Protein AF-A0A3L0VXU7-F1 (afdb_monomer_lite)

Radius of gyration: 16.84 Å; chains: 1; bounding box: 43×44×40 Å

Secondary structure (DSSP, 8-state):
-------SGGGT-----------PPPP-HHHHHHHHHHTS--SS-HHHHHHHHHHHHHHHS-PPPGGG-S-HHHHHHHHHHHHHHHTT-HHHHHHHHHHHHTSGGGGG-TTHHHHHHHHHHHTS-SSTT-HHHHHHHHHHHHHHHHHTT---HHHHHHHHHHHHHHHTT-HHHHHHHHHHHHHTT--HHHHHHHHHHHHHH--

Organism: Escherichia coli (NCBI:txid562)

Foldseek 3Di:
DDDDDDDDCVLVDDDDDDDDDPPFDDDDLLVLLVVLVVVDDFDDDLVRLQVVLQCCLCPVPNFHGLVPWPDPLLSVLQSVLSRCVVRQQLLSSVVSLVVLVPDPCLVVTRCSVSSNVVSSVVLDDPDPPPVLSVLLSQLLSQLSVLLVPDPPSQLSSLLSQQLSCVLSVNVSSNRSSVVSCVSSVPDPVSVVSSVVSNVSSDD

pLDDT: mean 84.11, std 19.02, range [25.84, 98.44]

Sequence (203 aa):
MKKYILLIMALIIAPFSAVSEEKAPSVDLHKLIMQAQSEKKTEVSRSESVEWMDSIMETEYGYSKISQEPVDRLRTLYEDAAYLLRNGAPIAGGTLITIARSSQDFAESKAGEGMAYYCDAMLQPAEEDDYELLSFLKRTKAAGSVLDKISRSGVRMSARVMVTGEIYDDAIAVLAGQRALDGLKATPEELALIQQAREKGKP

Structure (mmCIF, N/CA/C/O backbone):
data_AF-A0A3L0VXU7-F1
#
_entry.id   AF-A0A3L0VXU7-F1
#
loop_
_atom_site.group_PDB
_atom_site.id
_atom_site.type_symbol
_atom_site.label_atom_id
_atom_site.label_alt_id
_atom_site.label_comp_id
_atom_site.label_asym_id
_atom_site.label_entity_id
_atom_site.label_seq_id
_atom_site.pdbx_PDB_ins_code
_atom_site.Cartn_x
_atom_site.Cartn_y
_atom_site.Cartn_z
_atom_site.occupancy
_atom_site.B_iso_or_equiv
_atom_site.auth_seq_id
_atom_site.auth_comp_id
_atom_site.auth_asym_id
_atom_site.auth_atom_id
_atom_site.pdbx_PDB_model_num
ATOM 1 N N . MET A 1 1 ? 6.169 -30.513 -11.100 1.00 25.84 1 MET A N 1
ATOM 2 C CA . MET A 1 1 ? 6.095 -30.622 -9.628 1.00 25.84 1 MET A CA 1
ATOM 3 C C . MET A 1 1 ? 5.555 -29.309 -9.089 1.00 25.84 1 MET A C 1
ATOM 5 O O . MET A 1 1 ? 5.962 -28.279 -9.596 1.00 25.84 1 MET A O 1
ATOM 9 N N . LYS A 1 2 ? 4.647 -29.403 -8.108 1.00 26.75 2 LYS A N 1
ATOM 10 C CA . LYS A 1 2 ? 4.075 -28.335 -7.265 1.00 26.75 2 LYS A CA 1
ATOM 11 C C . LYS A 1 2 ? 3.192 -27.284 -7.968 1.00 26.75 2 LYS A C 1
ATOM 13 O O . LYS A 1 2 ? 3.629 -26.226 -8.392 1.00 26.75 2 LYS A O 1
ATOM 18 N N . LYS A 1 3 ? 1.892 -27.613 -8.013 1.00 35.56 3 LYS A N 1
ATOM 19 C CA . LYS A 1 3 ? 0.788 -26.650 -7.844 1.00 35.56 3 LYS A CA 1
ATOM 20 C C . LYS A 1 3 ? 1.057 -25.871 -6.555 1.00 35.56 3 LYS A C 1
ATOM 22 O O . LYS A 1 3 ? 1.402 -26.564 -5.614 1.00 35.56 3 LYS A O 1
ATOM 27 N N . TYR A 1 4 ? 0.924 -24.544 -6.541 1.00 36.12 4 TYR A N 1
ATOM 28 C CA . TYR A 1 4 ? 0.474 -23.662 -5.440 1.00 36.12 4 TYR A CA 1
ATOM 29 C C . TYR A 1 4 ? 0.835 -22.223 -5.843 1.00 36.12 4 TYR A C 1
ATOM 31 O O . TYR A 1 4 ? 1.922 -21.741 -5.565 1.00 36.12 4 TYR A O 1
ATOM 39 N N . ILE A 1 5 ? -0.066 -21.567 -6.574 1.00 43.28 5 ILE A N 1
ATOM 40 C CA . ILE A 1 5 ? -0.003 -20.137 -6.898 1.00 43.28 5 ILE A CA 1
ATOM 41 C C . ILE A 1 5 ? -1.399 -19.592 -6.593 1.00 43.28 5 ILE A C 1
ATOM 43 O O . ILE A 1 5 ? -2.379 -20.283 -6.872 1.00 43.28 5 ILE A O 1
ATOM 47 N N . LEU A 1 6 ? -1.458 -18.374 -6.048 1.00 40.41 6 LEU A N 1
ATOM 48 C CA . LEU A 1 6 ? -2.634 -17.611 -5.601 1.00 40.41 6 LEU A CA 1
ATOM 49 C C . LEU A 1 6 ? -3.151 -17.947 -4.203 1.00 40.41 6 LEU A C 1
ATOM 51 O O . LEU A 1 6 ? -4.023 -18.801 -4.080 1.00 40.41 6 LEU A O 1
ATOM 55 N N . LEU A 1 7 ? -2.742 -17.175 -3.183 1.00 36.38 7 LEU A N 1
ATOM 56 C CA . LEU A 1 7 ? -3.662 -16.791 -2.095 1.00 36.38 7 LEU A CA 1
ATOM 57 C C . LEU A 1 7 ? -3.109 -15.743 -1.113 1.00 36.38 7 LEU A C 1
ATOM 59 O O . LEU A 1 7 ? -3.067 -16.007 0.080 1.00 36.38 7 LEU A O 1
ATOM 63 N N . ILE A 1 8 ? -2.733 -14.533 -1.556 1.00 42.31 8 ILE A N 1
ATOM 64 C CA . ILE A 1 8 ? -2.460 -13.438 -0.590 1.00 42.31 8 ILE A CA 1
ATOM 65 C C . ILE A 1 8 ? -3.192 -12.136 -0.941 1.00 42.31 8 ILE A C 1
ATOM 67 O O . ILE A 1 8 ? -3.873 -11.573 -0.084 1.00 42.31 8 ILE A O 1
ATOM 71 N N . MET A 1 9 ? -3.265 -11.741 -2.214 1.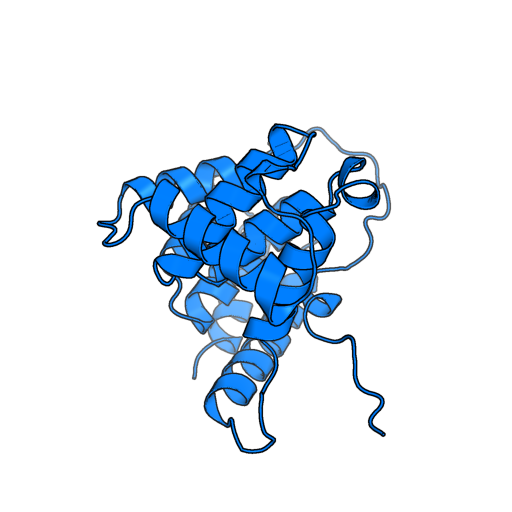00 38.44 9 MET A N 1
ATOM 72 C CA . MET A 1 9 ? -4.135 -10.628 -2.635 1.00 38.44 9 MET A CA 1
ATOM 73 C C . MET A 1 9 ? -5.646 -10.940 -2.608 1.00 38.44 9 MET A C 1
ATOM 75 O O . MET A 1 9 ? -6.461 -10.018 -2.640 1.00 38.44 9 MET A O 1
ATOM 79 N N . ALA A 1 10 ? -6.063 -12.206 -2.477 1.00 36.25 10 ALA A N 1
ATOM 80 C CA . ALA A 1 10 ? -7.486 -12.554 -2.351 1.00 36.25 10 ALA A CA 1
ATOM 81 C C . ALA A 1 10 ? -8.130 -12.002 -1.064 1.00 36.25 10 ALA A C 1
ATOM 83 O O . ALA A 1 10 ? -9.352 -11.928 -0.976 1.00 36.25 10 ALA A O 1
ATOM 84 N N . LEU A 1 11 ? -7.330 -11.573 -0.079 1.00 40.72 11 LEU A N 1
ATOM 85 C CA . LEU A 1 11 ? -7.868 -10.895 1.095 1.00 40.72 11 LEU A CA 1
ATOM 86 C C . LEU A 1 11 ? -8.172 -9.411 0.842 1.00 40.72 11 LEU A C 1
ATOM 88 O O . LEU A 1 11 ? -8.998 -8.842 1.550 1.00 40.72 11 LEU A O 1
ATOM 92 N N . ILE A 1 12 ? -7.571 -8.786 -0.181 1.00 42.84 12 ILE A N 1
ATOM 93 C CA . ILE A 1 12 ? -7.804 -7.379 -0.552 1.00 42.84 12 ILE A CA 1
ATOM 94 C C . ILE A 1 12 ? -8.871 -7.240 -1.655 1.00 42.84 12 ILE A C 1
ATOM 96 O O . ILE A 1 12 ? -9.583 -6.237 -1.706 1.00 42.84 12 ILE A O 1
ATOM 100 N N . ILE A 1 13 ? -9.058 -8.280 -2.468 1.00 42.53 13 ILE A N 1
ATOM 101 C CA . ILE A 1 13 ? -9.954 -8.286 -3.627 1.00 42.53 13 ILE A CA 1
ATOM 102 C C . ILE A 1 13 ? -11.327 -8.860 -3.241 1.00 42.53 13 ILE A C 1
ATOM 104 O O . ILE A 1 13 ? -11.575 -10.055 -3.366 1.00 42.53 13 ILE A O 1
ATOM 108 N N . ALA A 1 14 ? -12.253 -8.003 -2.813 1.00 34.69 14 ALA A N 1
ATOM 109 C CA . ALA A 1 14 ? -13.677 -8.263 -3.031 1.00 34.69 14 ALA A CA 1
ATOM 110 C C . ALA A 1 14 ? -14.119 -7.455 -4.267 1.00 34.69 14 ALA A C 1
ATOM 112 O O . ALA A 1 14 ? -13.784 -6.270 -4.348 1.00 34.69 14 ALA A O 1
ATOM 113 N N . PRO A 1 15 ? -14.834 -8.057 -5.235 1.00 36.69 15 PRO A N 1
ATOM 114 C CA . PRO A 1 15 ? -15.216 -7.386 -6.473 1.00 36.69 15 PRO A CA 1
ATOM 115 C C . PRO A 1 15 ? -16.173 -6.223 -6.184 1.00 36.69 15 PRO A C 1
ATOM 117 O O . PRO A 1 15 ? -17.167 -6.374 -5.471 1.00 36.69 15 PRO A O 1
ATOM 120 N N . PHE A 1 16 ? -15.868 -5.056 -6.752 1.00 42.12 16 PHE A N 1
ATOM 121 C CA . PHE A 1 16 ? -16.760 -3.902 -6.777 1.00 42.12 16 PHE A CA 1
ATOM 122 C C . PHE A 1 16 ? -18.041 -4.281 -7.532 1.00 42.12 16 PHE A C 1
ATOM 124 O O . PHE A 1 16 ? -18.032 -4.425 -8.751 1.00 42.12 16 PHE A O 1
ATOM 131 N N . SER A 1 17 ? -19.152 -4.437 -6.814 1.00 34.03 17 SER A N 1
ATOM 132 C CA . SER A 1 17 ? -20.474 -4.314 -7.428 1.00 34.03 17 SER A CA 1
ATOM 133 C C . SER A 1 17 ? -20.827 -2.834 -7.447 1.00 34.03 17 SER A C 1
ATOM 135 O O . SER A 1 17 ? -20.877 -2.197 -6.396 1.00 34.03 17 SER A O 1
ATOM 137 N N . ALA A 1 18 ? -21.015 -2.288 -8.647 1.00 40.06 18 ALA A N 1
ATOM 138 C CA . ALA A 1 18 ? -21.456 -0.919 -8.859 1.00 40.06 18 ALA A CA 1
ATOM 139 C C . ALA A 1 18 ? -22.811 -0.700 -8.169 1.00 40.06 18 ALA A C 1
ATOM 141 O O . ALA A 1 18 ? -23.843 -1.192 -8.623 1.00 40.06 18 ALA A O 1
ATOM 142 N N . VAL A 1 19 ? -22.800 0.039 -7.062 1.00 32.50 19 VAL A N 1
ATOM 143 C CA . VAL A 1 19 ? -23.994 0.624 -6.453 1.00 32.50 19 VAL A CA 1
ATOM 144 C C . VAL A 1 19 ? -23.800 2.132 -6.490 1.00 32.50 19 VAL A C 1
ATOM 146 O O . VAL A 1 19 ? -22.753 2.633 -6.092 1.00 32.50 19 VAL A O 1
ATOM 149 N N . SER A 1 20 ? -24.809 2.806 -7.043 1.00 35.91 20 SER A N 1
ATOM 150 C CA . SER A 1 20 ? -24.908 4.247 -7.282 1.00 35.91 20 SER A CA 1
ATOM 151 C C . SER A 1 20 ? -24.231 5.084 -6.194 1.00 35.91 20 SER A C 1
ATOM 153 O O . SER A 1 20 ? -24.660 5.093 -5.042 1.00 35.91 20 SER A O 1
ATOM 155 N N . GLU A 1 21 ? -23.181 5.796 -6.592 1.00 38.31 21 GLU A N 1
ATOM 156 C CA . GLU A 1 21 ? -22.319 6.590 -5.726 1.00 38.31 21 GLU A CA 1
ATOM 157 C C . GLU A 1 21 ? -22.977 7.955 -5.465 1.00 38.31 21 GLU A C 1
ATOM 159 O O . GLU A 1 21 ? -22.934 8.875 -6.283 1.00 38.31 21 GLU A O 1
ATOM 164 N N . GLU A 1 22 ? -23.628 8.091 -4.309 1.00 35.28 22 GLU A N 1
ATOM 165 C CA . GLU A 1 22 ? -23.760 9.400 -3.676 1.00 35.28 22 GLU A CA 1
ATOM 166 C C . GLU A 1 22 ? -22.332 9.932 -3.481 1.00 35.28 22 GLU A C 1
ATOM 168 O O . GLU A 1 22 ? -21.472 9.203 -2.988 1.00 35.28 22 GLU A O 1
ATOM 173 N N . LYS A 1 23 ? -22.057 11.152 -3.962 1.00 38.50 23 LYS A N 1
ATOM 174 C CA . LYS A 1 23 ? -20.715 11.730 -4.158 1.00 38.50 23 LYS A CA 1
ATOM 175 C C . LYS A 1 23 ? -19.985 11.925 -2.819 1.00 38.50 23 LYS A C 1
ATOM 177 O O . LYS A 1 23 ? -19.890 13.034 -2.295 1.00 38.50 23 LYS A O 1
ATOM 182 N N . ALA A 1 24 ? -19.515 10.826 -2.241 1.00 44.81 24 ALA A N 1
ATOM 183 C CA . ALA A 1 24 ? -18.746 10.783 -1.014 1.00 44.81 24 ALA A CA 1
ATOM 184 C C . ALA A 1 24 ? -17.388 11.475 -1.232 1.00 44.81 24 ALA A C 1
ATOM 186 O O . ALA A 1 24 ? -16.881 11.499 -2.357 1.00 44.81 24 ALA A O 1
ATOM 187 N N . PRO A 1 25 ? -16.773 12.046 -0.181 1.00 51.12 25 PRO A N 1
ATOM 188 C CA . PRO A 1 25 ? -15.420 12.577 -0.284 1.00 51.12 25 PRO A CA 1
ATOM 189 C C . PRO A 1 25 ? -14.470 11.477 -0.778 1.00 51.12 25 PRO A C 1
ATOM 191 O O . PRO A 1 25 ? -14.320 10.445 -0.129 1.00 51.12 25 PRO A O 1
ATOM 194 N N . SER A 1 26 ? -13.841 11.686 -1.935 1.00 71.25 26 SER A N 1
ATOM 195 C CA . SER A 1 26 ? -12.812 10.790 -2.459 1.00 71.25 26 SER A CA 1
ATOM 196 C C . SER A 1 26 ? -11.467 11.165 -1.841 1.00 71.25 26 SER A C 1
ATOM 198 O O . SER A 1 26 ? -10.982 12.282 -2.038 1.00 71.25 26 SER A O 1
ATOM 200 N N . VAL A 1 27 ? -10.856 10.245 -1.101 1.00 86.31 27 VAL A N 1
ATOM 201 C CA . VAL A 1 27 ? -9.491 10.402 -0.592 1.00 86.31 27 VAL A CA 1
ATOM 202 C C . VAL A 1 27 ? -8.504 9.724 -1.542 1.00 86.31 27 VAL A C 1
ATOM 204 O O . VAL A 1 27 ? -8.721 8.589 -1.956 1.00 86.31 27 VAL A O 1
ATOM 207 N N . ASP A 1 28 ? -7.403 10.408 -1.858 1.00 92.38 28 ASP A N 1
ATOM 208 C CA . ASP A 1 28 ? -6.296 9.848 -2.640 1.00 92.38 28 ASP A CA 1
ATOM 209 C C . ASP A 1 28 ? -5.260 9.199 -1.707 1.00 92.38 28 ASP A C 1
ATOM 211 O O . ASP A 1 28 ? -4.405 9.875 -1.127 1.00 92.38 28 ASP A O 1
ATOM 215 N N . LEU A 1 29 ? -5.349 7.874 -1.555 1.00 92.12 29 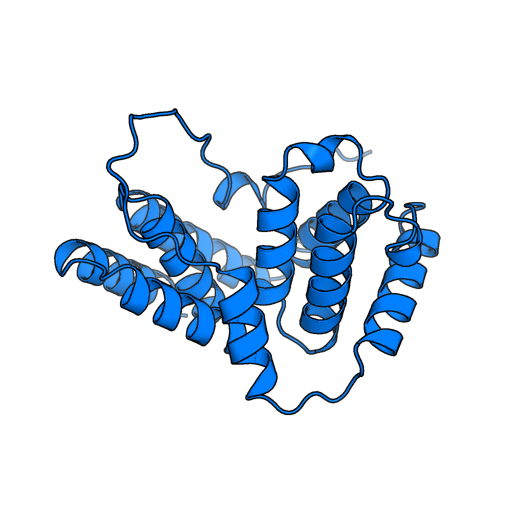LEU A N 1
ATOM 216 C CA . LEU A 1 29 ? -4.424 7.096 -0.726 1.00 92.12 29 LEU A CA 1
ATOM 217 C C . LEU A 1 29 ? -2.977 7.166 -1.223 1.00 92.12 29 LEU A C 1
ATOM 219 O O . LEU A 1 29 ? -2.073 7.185 -0.393 1.00 92.12 29 LEU A O 1
ATOM 223 N N . HIS A 1 30 ? -2.742 7.258 -2.536 1.00 94.81 30 HIS A N 1
ATOM 224 C CA . HIS A 1 30 ? -1.384 7.394 -3.061 1.00 94.81 30 HIS A CA 1
ATOM 225 C C . HIS A 1 30 ? -0.755 8.695 -2.546 1.00 94.81 30 HIS A C 1
ATOM 227 O O . HIS A 1 30 ? 0.332 8.680 -1.966 1.00 94.81 30 HIS A O 1
ATOM 233 N N . LYS A 1 31 ? -1.481 9.813 -2.652 1.00 96.25 31 LYS A N 1
ATOM 234 C CA . LYS A 1 31 ? -1.008 11.101 -2.131 1.00 96.25 31 LYS A CA 1
ATOM 235 C C . LYS A 1 31 ? -0.740 11.054 -0.625 1.00 96.25 31 LYS A C 1
ATOM 237 O O . LYS A 1 31 ? 0.286 11.564 -0.181 1.00 96.25 31 LYS A O 1
ATOM 242 N N . LEU A 1 32 ? -1.640 10.459 0.158 1.00 96.81 32 LEU A N 1
ATOM 243 C CA . LEU A 1 32 ? -1.478 10.371 1.613 1.00 96.81 32 LEU A CA 1
ATOM 244 C C . LEU A 1 32 ? -0.288 9.499 2.026 1.00 96.81 32 LEU A C 1
ATOM 246 O O . LEU A 1 32 ? 0.423 9.864 2.960 1.00 96.81 32 LEU A O 1
ATOM 250 N N . ILE A 1 33 ? -0.047 8.392 1.319 1.00 96.94 33 ILE A N 1
ATOM 251 C CA . ILE A 1 33 ? 1.130 7.538 1.523 1.00 96.94 33 ILE A CA 1
ATOM 252 C C . ILE A 1 33 ? 2.407 8.338 1.273 1.00 96.94 33 ILE A C 1
ATOM 254 O O . ILE A 1 33 ? 3.295 8.353 2.123 1.00 96.94 33 ILE A O 1
ATOM 258 N N . MET A 1 34 ? 2.482 9.067 0.159 1.00 97.00 34 MET A N 1
ATOM 259 C CA . MET A 1 34 ? 3.682 9.841 -0.161 1.00 97.00 34 MET A CA 1
ATOM 260 C C . MET A 1 34 ? 3.887 11.037 0.775 1.00 97.00 34 MET A C 1
ATOM 262 O O . MET A 1 34 ? 5.024 11.370 1.105 1.00 97.00 34 MET A O 1
ATOM 266 N N . GLN A 1 35 ? 2.807 11.638 1.283 1.00 96.19 35 GLN A N 1
ATOM 267 C CA . GLN A 1 35 ? 2.891 12.635 2.353 1.00 96.19 35 GLN A CA 1
ATOM 268 C C . GLN A 1 35 ? 3.432 12.026 3.651 1.00 96.19 35 GLN A C 1
ATOM 270 O O . GLN A 1 35 ? 4.364 12.575 4.230 1.00 96.19 35 GLN A O 1
ATOM 275 N N . ALA A 1 36 ? 2.904 10.876 4.079 1.00 95.31 36 ALA A N 1
ATOM 276 C CA . ALA A 1 36 ? 3.394 10.170 5.262 1.00 95.31 36 ALA A CA 1
ATOM 277 C C . ALA A 1 36 ? 4.869 9.754 5.116 1.00 95.31 36 ALA A C 1
ATOM 279 O O . ALA A 1 36 ? 5.635 9.869 6.069 1.00 95.31 36 ALA A O 1
ATOM 280 N N . GLN A 1 37 ? 5.286 9.335 3.918 1.00 94.81 37 GLN A N 1
ATOM 281 C CA . GLN A 1 37 ? 6.682 9.012 3.628 1.00 94.81 37 GLN A CA 1
ATOM 282 C C . GLN A 1 37 ? 7.597 10.239 3.718 1.00 94.81 37 GLN A C 1
ATOM 284 O O . GLN A 1 37 ? 8.692 10.148 4.259 1.00 94.81 37 GLN A O 1
ATOM 289 N N . SER A 1 38 ? 7.150 11.407 3.245 1.00 93.25 38 SER A N 1
ATOM 290 C CA . SER A 1 38 ? 7.961 12.635 3.287 1.00 93.25 38 SER A CA 1
ATOM 291 C C . SER A 1 38 ? 8.302 13.123 4.705 1.00 93.25 38 SER A C 1
ATOM 293 O O . SER A 1 38 ? 9.226 13.914 4.880 1.00 93.25 38 SER A O 1
ATOM 295 N N . GLU A 1 39 ? 7.581 12.640 5.720 1.00 91.25 39 GLU A N 1
ATOM 296 C CA . GLU A 1 39 ? 7.828 12.940 7.137 1.00 91.25 39 GLU A CA 1
ATOM 297 C C . GLU A 1 39 ? 8.872 12.012 7.771 1.00 91.25 39 GLU A C 1
ATOM 299 O O . GLU A 1 39 ? 9.307 12.243 8.903 1.00 91.25 39 GLU A O 1
ATOM 304 N N . LYS A 1 40 ? 9.295 10.965 7.055 1.00 86.56 40 LYS A N 1
ATOM 305 C CA . LYS A 1 40 ? 10.305 10.017 7.514 1.00 86.56 40 LYS A CA 1
ATOM 306 C C . LYS A 1 40 ? 11.651 10.283 6.857 1.00 86.56 40 LYS A C 1
ATOM 308 O O . LYS A 1 40 ? 11.754 10.719 5.715 1.00 86.56 40 LYS A O 1
ATOM 313 N N . LYS A 1 41 ? 12.713 9.978 7.600 1.00 83.69 41 LYS A N 1
ATOM 314 C CA . LYS A 1 41 ? 14.052 9.886 7.019 1.00 83.69 41 LYS A CA 1
ATOM 315 C C . LYS A 1 41 ? 14.140 8.597 6.213 1.00 83.69 41 LYS A C 1
ATOM 317 O O . LYS A 1 41 ? 13.723 7.550 6.699 1.00 83.69 41 LYS A O 1
ATOM 322 N N . THR A 1 42 ? 14.707 8.689 5.020 1.00 83.25 42 THR A N 1
ATOM 323 C CA . THR A 1 42 ? 14.943 7.541 4.145 1.00 83.25 42 THR A CA 1
ATOM 324 C C . THR A 1 42 ? 16.424 7.391 3.886 1.00 83.25 42 THR A C 1
ATOM 326 O O . THR A 1 42 ? 17.129 8.390 3.747 1.00 83.25 42 THR A O 1
ATOM 329 N N . GLU A 1 43 ? 16.879 6.150 3.814 1.00 81.69 43 GLU A N 1
ATOM 330 C CA . GLU A 1 43 ? 18.294 5.835 3.629 1.00 81.69 43 GLU A CA 1
ATOM 331 C C . GLU A 1 43 ? 18.649 5.707 2.149 1.00 81.69 43 GLU A C 1
ATOM 333 O O . GLU A 1 43 ? 19.724 6.132 1.738 1.00 81.69 43 GLU A O 1
ATOM 338 N N . VAL A 1 44 ? 17.726 5.171 1.346 1.00 91.00 44 VAL A N 1
ATOM 339 C CA . VAL A 1 44 ? 17.935 4.888 -0.079 1.00 91.00 44 VAL A CA 1
ATOM 340 C C . VAL A 1 44 ? 17.102 5.844 -0.913 1.00 91.00 44 VAL A C 1
ATOM 342 O O . VAL A 1 44 ? 15.934 6.065 -0.597 1.00 91.00 44 VAL A O 1
ATOM 345 N N . SER A 1 45 ? 17.669 6.402 -1.984 1.00 93.50 45 SER A N 1
ATOM 346 C CA . SER A 1 45 ? 16.945 7.316 -2.869 1.00 93.50 45 SER A CA 1
ATOM 347 C C . SER A 1 45 ? 15.914 6.598 -3.750 1.00 93.50 45 SER A C 1
ATOM 349 O O . SER A 1 45 ? 15.913 5.374 -3.907 1.00 93.50 45 SER A O 1
ATOM 351 N N . ARG A 1 46 ? 15.024 7.381 -4.373 1.00 92.81 46 ARG A N 1
ATOM 352 C CA . ARG A 1 46 ? 14.051 6.856 -5.341 1.00 92.81 46 ARG A CA 1
ATOM 353 C C . ARG A 1 46 ? 14.736 6.200 -6.545 1.00 92.81 46 ARG A C 1
ATOM 355 O O . ARG A 1 46 ? 14.345 5.098 -6.901 1.00 92.81 46 ARG A O 1
ATOM 362 N N . SER A 1 47 ? 15.756 6.839 -7.129 1.00 94.69 47 SER A N 1
ATOM 363 C CA . SER A 1 47 ? 16.464 6.304 -8.310 1.00 94.69 47 SER A CA 1
ATOM 364 C C . SER A 1 47 ? 17.095 4.949 -8.009 1.00 94.69 47 SER A C 1
ATOM 366 O O . SER A 1 47 ? 16.837 3.980 -8.713 1.00 94.69 47 SER A O 1
ATOM 368 N N . GLU A 1 48 ? 17.826 4.854 -6.895 1.00 95.50 48 GLU A N 1
ATOM 369 C CA . GLU A 1 48 ? 18.468 3.603 -6.469 1.00 95.50 48 GLU A CA 1
ATOM 370 C C . GLU A 1 48 ? 17.443 2.493 -6.203 1.00 95.50 48 GLU A C 1
ATOM 372 O O . GLU A 1 48 ? 17.691 1.325 -6.494 1.00 95.50 48 GLU A O 1
ATOM 377 N N . SER A 1 49 ? 16.270 2.847 -5.670 1.00 95.38 49 SER A N 1
ATOM 378 C CA . SER A 1 49 ? 15.193 1.883 -5.420 1.00 95.38 49 SER A CA 1
ATOM 379 C C . SER A 1 49 ? 14.567 1.361 -6.717 1.00 95.38 49 SER A C 1
ATOM 381 O O . SER A 1 49 ? 14.245 0.178 -6.805 1.00 95.38 49 SER A O 1
ATOM 383 N N . VAL A 1 50 ? 14.413 2.223 -7.727 1.00 96.12 50 VAL A N 1
ATOM 384 C CA . VAL A 1 50 ? 13.906 1.838 -9.053 1.00 96.12 50 VAL A CA 1
ATOM 385 C C . VAL A 1 50 ? 14.916 0.958 -9.778 1.00 96.12 50 VAL A C 1
ATOM 387 O O . VAL A 1 50 ? 14.541 -0.098 -10.268 1.00 96.12 50 VAL A O 1
ATOM 390 N N . GLU A 1 51 ? 16.195 1.335 -9.790 1.00 95.44 51 GLU A N 1
ATOM 391 C CA . GLU A 1 51 ? 17.265 0.536 -10.404 1.00 95.44 51 GLU A CA 1
ATOM 392 C C . GLU A 1 51 ? 17.373 -0.855 -9.767 1.00 95.44 51 GLU A C 1
ATOM 394 O O . GLU A 1 51 ? 17.510 -1.863 -10.464 1.00 95.44 51 GLU A O 1
ATOM 399 N N . TRP A 1 52 ? 17.254 -0.924 -8.439 1.00 94.31 52 TRP A N 1
ATOM 400 C CA . TRP A 1 52 ? 17.211 -2.187 -7.712 1.00 94.31 52 TRP A CA 1
ATOM 401 C C . TRP A 1 52 ? 16.017 -3.056 -8.129 1.00 94.31 52 TRP A C 1
ATOM 403 O O . TRP A 1 52 ? 16.195 -4.246 -8.393 1.00 94.31 52 TRP A O 1
ATOM 413 N N . MET A 1 53 ? 14.820 -2.473 -8.226 1.00 93.94 53 MET A N 1
ATOM 414 C CA . MET A 1 53 ? 13.621 -3.213 -8.620 1.00 93.94 53 MET A CA 1
ATOM 415 C C . MET A 1 53 ? 13.667 -3.650 -10.089 1.00 93.94 53 MET A C 1
ATOM 417 O O . MET A 1 53 ? 13.344 -4.795 -10.392 1.00 93.94 53 MET A O 1
ATOM 421 N N . ASP A 1 54 ? 14.128 -2.785 -10.994 1.00 94.12 54 ASP A N 1
ATOM 422 C CA . ASP A 1 54 ? 14.331 -3.110 -12.410 1.00 94.12 54 ASP A CA 1
ATOM 423 C C . ASP A 1 54 ? 15.294 -4.292 -12.575 1.00 94.12 54 ASP A C 1
ATOM 425 O O . ASP A 1 54 ? 15.044 -5.177 -13.395 1.00 94.12 54 ASP A O 1
ATOM 429 N N . SER A 1 55 ? 16.361 -4.338 -11.769 1.00 91.69 55 SER A N 1
ATOM 430 C CA . SER A 1 55 ? 17.300 -5.462 -11.742 1.00 91.69 55 SER A CA 1
ATOM 431 C C . SER A 1 55 ? 16.620 -6.758 -11.296 1.00 91.69 55 SER A C 1
ATOM 433 O O . SER A 1 55 ? 16.743 -7.774 -11.978 1.00 91.69 55 SER A O 1
ATOM 435 N N . ILE A 1 56 ? 15.857 -6.736 -10.198 1.00 88.50 56 ILE A N 1
ATOM 436 C CA . ILE A 1 56 ? 15.110 -7.907 -9.709 1.00 88.50 56 ILE A CA 1
ATOM 437 C C . ILE A 1 56 ? 14.113 -8.402 -10.761 1.00 88.50 56 ILE A C 1
ATOM 439 O O . ILE A 1 56 ? 14.092 -9.585 -11.093 1.00 88.50 56 ILE A O 1
ATOM 443 N N . MET A 1 57 ? 13.297 -7.505 -11.316 1.00 88.88 57 MET A N 1
ATOM 444 C CA . MET A 1 57 ? 12.274 -7.874 -12.292 1.00 88.88 57 MET A CA 1
ATOM 445 C C . MET A 1 57 ? 12.873 -8.495 -13.552 1.00 88.88 57 MET A C 1
ATOM 447 O O . MET A 1 57 ? 12.356 -9.503 -14.030 1.00 88.88 57 MET A O 1
ATOM 451 N N . GLU A 1 58 ? 13.967 -7.933 -14.069 1.00 88.62 58 GLU A N 1
ATOM 452 C CA . GLU A 1 58 ? 14.635 -8.447 -15.265 1.00 88.62 58 GLU A CA 1
ATOM 453 C C . GLU A 1 58 ? 15.348 -9.780 -14.990 1.00 88.62 58 GLU A C 1
ATOM 455 O O . GLU A 1 58 ? 15.209 -10.725 -15.767 1.00 88.62 58 GLU A O 1
ATOM 460 N N . THR A 1 59 ? 16.100 -9.874 -13.889 1.00 83.44 59 THR A N 1
ATOM 461 C CA . THR A 1 59 ? 17.009 -11.006 -13.639 1.00 83.44 59 THR A CA 1
ATOM 462 C C . THR A 1 59 ? 16.342 -12.200 -12.965 1.00 83.44 59 THR A C 1
ATOM 464 O O . THR A 1 59 ? 16.649 -13.338 -13.318 1.00 83.44 59 THR A O 1
ATOM 467 N N . GLU A 1 60 ? 15.432 -11.968 -12.019 1.00 76.94 60 GLU A N 1
ATOM 468 C CA . GLU A 1 60 ? 14.810 -13.037 -11.229 1.00 76.94 60 GLU A CA 1
ATOM 469 C C . GLU A 1 60 ? 13.495 -13.516 -11.845 1.00 76.94 60 GLU A C 1
ATOM 471 O O . GLU A 1 60 ? 13.140 -14.689 -11.718 1.00 76.94 60 GLU A O 1
ATOM 476 N N . TYR A 1 61 ? 12.785 -12.624 -12.541 1.00 75.38 61 TYR A N 1
ATOM 477 C CA . TYR A 1 61 ? 11.422 -12.891 -12.994 1.00 75.38 61 TYR A CA 1
ATOM 478 C C . TYR A 1 61 ? 11.201 -12.726 -14.505 1.00 75.38 61 TYR A C 1
ATOM 480 O O . TYR A 1 61 ? 10.158 -13.141 -15.007 1.00 75.38 61 TYR A O 1
ATOM 488 N N . GLY A 1 62 ? 12.165 -12.170 -15.247 1.00 82.38 62 GLY A N 1
ATOM 489 C CA . GLY A 1 62 ? 12.060 -11.973 -16.697 1.00 82.38 62 GLY A CA 1
ATOM 490 C C . GLY A 1 62 ? 10.975 -10.976 -17.127 1.00 82.38 62 GLY A C 1
ATOM 491 O O . GLY A 1 62 ? 10.485 -11.061 -18.254 1.00 82.38 62 GLY A O 1
ATOM 492 N N . TYR A 1 63 ? 10.582 -10.051 -16.246 1.00 87.69 63 TYR A N 1
ATOM 493 C CA . TYR A 1 63 ? 9.584 -9.014 -16.525 1.00 87.69 63 TYR A CA 1
ATOM 494 C C . TYR A 1 63 ? 10.212 -7.723 -17.065 1.00 87.69 63 TYR A C 1
ATOM 496 O O . TYR A 1 63 ? 11.423 -7.509 -16.998 1.00 87.69 63 TYR A O 1
ATOM 504 N N . SER A 1 64 ? 9.367 -6.846 -17.621 1.00 89.12 64 SER A N 1
ATOM 505 C CA . SER A 1 64 ? 9.806 -5.535 -18.114 1.00 89.12 64 SER A CA 1
ATOM 506 C C . SER A 1 64 ? 10.110 -4.574 -16.966 1.00 89.12 64 SER A C 1
ATOM 508 O O . SER A 1 64 ? 9.518 -4.652 -15.892 1.00 89.12 64 SER A O 1
ATOM 510 N N . LYS A 1 65 ? 11.010 -3.628 -17.230 1.00 93.19 65 LYS A N 1
ATOM 511 C CA . LYS A 1 65 ? 11.439 -2.595 -16.281 1.00 93.19 65 LYS A CA 1
ATOM 512 C C . LYS A 1 65 ? 10.341 -1.563 -16.023 1.00 93.19 65 LYS A C 1
ATOM 514 O O . LYS A 1 65 ? 9.599 -1.219 -16.942 1.00 93.19 65 LYS A O 1
ATOM 519 N N . ILE A 1 66 ? 10.304 -0.986 -14.822 1.00 93.12 66 ILE A N 1
ATOM 520 C CA . ILE A 1 66 ? 9.464 0.168 -14.463 1.00 93.12 66 ILE A CA 1
ATOM 521 C C . ILE A 1 66 ? 9.725 1.314 -15.441 1.00 93.12 66 ILE A C 1
ATOM 523 O O . ILE A 1 66 ? 8.792 1.934 -15.946 1.00 93.12 66 ILE A O 1
ATOM 527 N N . SER A 1 67 ? 10.996 1.553 -15.770 1.00 87.12 67 SER A N 1
ATOM 528 C CA . SER A 1 67 ? 11.420 2.588 -16.720 1.00 87.12 67 SER A CA 1
ATOM 529 C C . SER A 1 67 ? 10.853 2.416 -18.139 1.00 87.12 67 SER A C 1
ATOM 531 O O . SER A 1 67 ? 10.840 3.372 -18.914 1.00 87.12 67 SER A O 1
ATOM 533 N N . GLN A 1 68 ? 10.357 1.225 -18.485 1.00 90.81 68 GLN A N 1
ATOM 534 C CA . GLN A 1 68 ? 9.730 0.921 -19.774 1.00 90.81 68 GLN A CA 1
ATOM 535 C C . GLN A 1 68 ? 8.198 0.994 -19.733 1.00 90.81 68 GLN A C 1
ATOM 537 O O . GLN A 1 68 ? 7.564 0.759 -20.762 1.00 90.81 68 GLN A O 1
ATOM 542 N N . GLU A 1 69 ? 7.597 1.308 -18.582 1.00 94.44 69 GLU 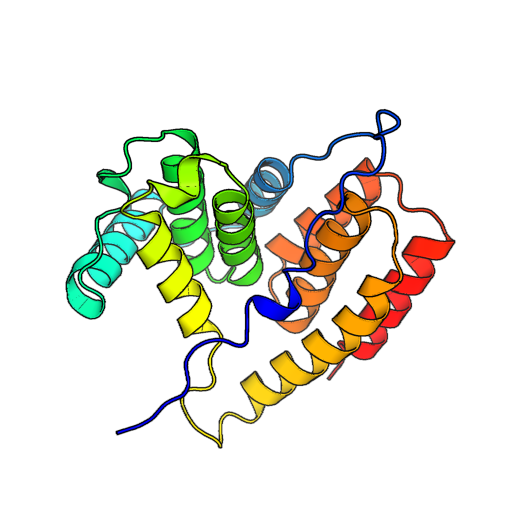A N 1
ATOM 543 C CA . GLU A 1 69 ? 6.149 1.456 -18.451 1.00 94.44 69 GLU A CA 1
ATOM 544 C C . GLU A 1 69 ? 5.662 2.694 -19.234 1.00 94.44 69 GLU A C 1
ATOM 546 O O . GLU A 1 69 ? 6.050 3.824 -18.899 1.00 94.44 69 GLU A O 1
ATOM 551 N N . PRO A 1 70 ? 4.832 2.509 -20.282 1.00 91.75 70 PRO A N 1
ATOM 552 C CA . PRO A 1 70 ? 4.352 3.615 -21.106 1.00 91.75 70 PRO A CA 1
ATOM 553 C C . PRO A 1 70 ? 3.315 4.493 -20.398 1.00 91.75 70 PRO A C 1
ATOM 555 O O . PRO A 1 70 ? 3.182 5.665 -20.747 1.00 91.75 70 PRO A O 1
ATOM 558 N N . VAL A 1 71 ? 2.569 3.955 -19.428 1.00 94.88 71 VAL A N 1
ATOM 559 C CA . VAL A 1 71 ? 1.522 4.704 -18.732 1.00 94.88 71 VAL A CA 1
ATOM 560 C C . VAL A 1 71 ? 2.128 5.449 -17.550 1.00 94.88 71 VAL A C 1
ATOM 562 O O . VAL A 1 71 ? 2.401 4.863 -16.504 1.00 94.88 71 VAL A O 1
ATOM 565 N N . ASP A 1 72 ? 2.277 6.769 -17.682 1.00 94.38 72 ASP A N 1
ATOM 566 C CA . ASP A 1 72 ? 2.918 7.628 -16.674 1.00 94.38 72 ASP A CA 1
ATOM 567 C C . ASP A 1 72 ? 2.369 7.415 -15.257 1.00 94.38 72 ASP A C 1
ATOM 569 O O . ASP A 1 72 ? 3.134 7.324 -14.299 1.00 94.38 72 ASP A O 1
ATOM 573 N N . ARG A 1 73 ? 1.042 7.283 -15.107 1.00 94.31 73 ARG A N 1
ATOM 574 C CA . ARG A 1 73 ? 0.427 7.054 -13.792 1.00 94.31 73 ARG A CA 1
ATOM 575 C C . ARG A 1 73 ? 0.848 5.718 -13.181 1.00 94.31 73 ARG A C 1
ATOM 577 O O . ARG A 1 73 ? 1.103 5.674 -11.978 1.00 94.31 73 ARG A O 1
ATOM 584 N N . LEU A 1 74 ? 0.889 4.651 -13.977 1.00 95.62 74 LEU A N 1
ATOM 585 C CA . LEU A 1 74 ? 1.329 3.336 -13.514 1.00 95.62 74 LEU A CA 1
ATOM 586 C C . LEU A 1 74 ? 2.819 3.362 -13.191 1.00 95.62 74 LEU A C 1
ATOM 588 O O . LEU A 1 74 ? 3.197 2.938 -12.104 1.00 95.62 74 LEU A O 1
ATOM 592 N N . ARG A 1 75 ? 3.634 3.972 -14.062 1.00 96.06 75 ARG A N 1
ATOM 593 C CA . ARG A 1 75 ? 5.067 4.159 -13.826 1.00 96.06 75 ARG A CA 1
ATOM 594 C C . ARG A 1 75 ? 5.325 4.852 -12.492 1.00 96.06 75 ARG A C 1
ATOM 596 O O . ARG A 1 75 ? 6.054 4.312 -11.672 1.00 96.06 75 ARG A O 1
ATOM 603 N N . THR A 1 76 ? 4.667 5.982 -12.223 1.00 96.69 76 THR A N 1
ATOM 604 C CA . THR A 1 76 ? 4.796 6.681 -10.934 1.00 96.69 76 THR A CA 1
ATOM 605 C C . THR A 1 76 ? 4.412 5.784 -9.756 1.00 96.69 76 THR A C 1
ATOM 607 O O . THR A 1 76 ? 5.165 5.707 -8.792 1.00 96.69 76 THR A O 1
ATOM 610 N N . LEU A 1 77 ? 3.290 5.056 -9.835 1.00 96.38 77 LEU A N 1
ATOM 611 C CA . LEU A 1 77 ? 2.883 4.132 -8.768 1.00 96.38 77 LEU A CA 1
ATOM 612 C C . LEU A 1 77 ? 3.922 3.029 -8.524 1.00 96.38 77 LEU A C 1
ATOM 614 O O . LEU A 1 77 ? 4.150 2.663 -7.374 1.00 96.38 77 LEU A O 1
ATOM 618 N N . TYR A 1 78 ? 4.555 2.508 -9.576 1.00 96.75 78 TYR A N 1
ATOM 619 C CA . TYR A 1 78 ? 5.596 1.487 -9.464 1.00 96.75 78 TYR A CA 1
ATOM 620 C C . TYR A 1 78 ? 6.902 2.047 -8.904 1.00 96.75 78 TYR A C 1
ATOM 622 O O . TYR A 1 78 ? 7.498 1.415 -8.036 1.00 96.75 78 TYR A O 1
ATOM 630 N N . GLU A 1 79 ? 7.323 3.237 -9.336 1.00 97.31 79 GLU A N 1
ATOM 631 C CA . GLU A 1 79 ? 8.497 3.926 -8.788 1.00 97.31 79 GLU A CA 1
ATOM 632 C C . GLU A 1 79 ? 8.320 4.230 -7.294 1.00 97.31 79 GLU A C 1
ATOM 634 O O . GLU A 1 79 ? 9.217 3.975 -6.487 1.00 97.31 79 GLU A O 1
ATOM 639 N N . ASP A 1 80 ? 7.146 4.741 -6.913 1.00 97.12 80 ASP A N 1
ATOM 640 C CA . ASP A 1 80 ? 6.790 5.005 -5.520 1.00 97.12 80 ASP A CA 1
ATOM 641 C C . ASP A 1 80 ? 6.708 3.710 -4.703 1.00 97.12 80 ASP A C 1
ATOM 643 O O . ASP A 1 80 ? 7.210 3.654 -3.578 1.00 97.12 80 ASP A O 1
ATOM 647 N N . ALA A 1 81 ? 6.142 2.642 -5.273 1.00 96.06 81 ALA A N 1
ATOM 648 C CA . ALA A 1 81 ? 6.108 1.336 -4.627 1.00 96.06 81 ALA A CA 1
ATOM 649 C C . ALA A 1 81 ? 7.523 0.790 -4.404 1.00 96.06 81 ALA A C 1
ATOM 651 O O . ALA A 1 81 ? 7.850 0.426 -3.279 1.00 96.06 81 ALA A O 1
ATOM 652 N N . ALA A 1 82 ? 8.383 0.787 -5.426 1.00 95.75 82 ALA A N 1
ATOM 653 C CA . ALA A 1 82 ? 9.769 0.336 -5.315 1.00 95.75 82 ALA A CA 1
ATOM 654 C C . ALA A 1 82 ? 10.525 1.104 -4.220 1.00 95.75 82 ALA A C 1
ATOM 656 O O . ALA A 1 82 ? 11.203 0.499 -3.389 1.00 95.75 82 ALA A O 1
ATOM 657 N N . TYR A 1 83 ? 10.341 2.426 -4.165 1.00 96.62 83 TYR A N 1
ATOM 658 C CA . TYR A 1 83 ? 10.920 3.280 -3.131 1.00 96.62 83 TYR A CA 1
ATOM 659 C C . TYR A 1 83 ? 10.454 2.922 -1.714 1.00 96.62 83 TYR A C 1
ATOM 661 O O . TYR A 1 83 ? 11.279 2.836 -0.801 1.00 96.62 83 TYR A O 1
ATOM 669 N N . LEU A 1 84 ? 9.155 2.682 -1.519 1.00 94.75 84 LEU A N 1
ATOM 670 C CA . LEU A 1 84 ? 8.591 2.288 -0.224 1.00 94.75 84 LEU A CA 1
ATOM 671 C C . LEU A 1 84 ? 9.057 0.892 0.200 1.00 94.75 84 LEU A C 1
ATOM 673 O O . LEU A 1 84 ? 9.506 0.715 1.331 1.00 94.75 84 LEU A O 1
ATOM 677 N N . LEU A 1 85 ? 9.014 -0.078 -0.716 1.00 92.69 85 LEU A N 1
ATOM 678 C CA . LEU A 1 85 ? 9.464 -1.450 -0.475 1.00 92.69 85 LEU A CA 1
ATOM 679 C C . LEU A 1 85 ? 10.935 -1.470 -0.040 1.00 92.69 85 LEU A C 1
ATOM 681 O O . LEU A 1 85 ? 11.280 -2.111 0.952 1.00 92.69 85 LEU A O 1
ATOM 685 N N . ARG A 1 86 ? 11.795 -0.715 -0.735 1.00 92.81 86 ARG A N 1
ATOM 686 C CA . ARG A 1 86 ? 13.231 -0.652 -0.437 1.00 92.81 86 ARG A CA 1
ATOM 687 C C . ARG A 1 86 ? 13.550 0.036 0.891 1.00 92.81 86 ARG A C 1
ATOM 689 O O . ARG A 1 86 ? 14.568 -0.279 1.497 1.00 92.81 86 ARG A O 1
ATOM 696 N N . ASN A 1 87 ? 12.688 0.941 1.352 1.00 91.19 87 ASN A N 1
ATOM 697 C CA . ASN A 1 87 ? 12.849 1.669 2.614 1.00 91.19 87 ASN A CA 1
ATOM 698 C C . ASN A 1 87 ? 12.000 1.081 3.762 1.00 91.19 87 ASN A C 1
ATOM 700 O O . ASN A 1 87 ? 11.678 1.789 4.716 1.00 91.19 87 ASN A O 1
ATOM 704 N N . GLY A 1 88 ? 11.634 -0.204 3.687 1.00 89.19 88 GLY A N 1
ATOM 705 C CA . GLY A 1 88 ? 11.006 -0.918 4.804 1.00 89.19 88 GLY A CA 1
ATOM 706 C C . GLY A 1 88 ? 9.534 -0.571 5.043 1.00 89.19 88 GLY A C 1
ATOM 707 O O . GLY A 1 88 ? 9.058 -0.693 6.168 1.00 89.19 88 GLY A O 1
ATOM 708 N N . ALA A 1 89 ? 8.807 -0.147 4.007 1.00 91.56 89 ALA A N 1
ATOM 709 C CA . ALA A 1 89 ? 7.370 0.126 4.065 1.00 91.56 89 ALA A CA 1
ATOM 710 C C . ALA A 1 89 ? 6.577 -0.804 3.122 1.00 91.56 89 ALA A C 1
ATOM 712 O O . ALA A 1 89 ? 6.056 -0.364 2.085 1.00 91.56 89 ALA A O 1
ATOM 713 N N . PRO A 1 90 ? 6.516 -2.117 3.435 1.00 90.56 90 PRO A N 1
ATOM 714 C CA . PRO A 1 90 ? 5.954 -3.123 2.543 1.00 90.56 90 PRO A CA 1
ATOM 715 C C . PRO A 1 90 ? 4.445 -2.981 2.326 1.00 90.56 90 PRO A C 1
ATOM 717 O O . PRO A 1 90 ? 3.956 -3.223 1.222 1.00 90.56 90 PRO A O 1
ATOM 720 N N . ILE A 1 91 ? 3.697 -2.553 3.344 1.00 92.88 91 ILE A N 1
ATOM 721 C CA . ILE A 1 91 ? 2.242 -2.401 3.254 1.00 92.88 91 ILE A CA 1
ATOM 722 C C . ILE A 1 91 ? 1.897 -1.153 2.448 1.00 92.88 91 ILE A C 1
ATOM 724 O O . ILE A 1 91 ? 1.020 -1.200 1.582 1.00 92.88 91 ILE A O 1
ATOM 728 N N . ALA A 1 92 ? 2.609 -0.048 2.674 1.00 93.75 92 ALA A N 1
ATOM 729 C CA . ALA A 1 92 ? 2.449 1.167 1.887 1.00 93.75 92 ALA A CA 1
ATOM 730 C C . ALA A 1 92 ? 2.792 0.912 0.408 1.00 93.75 92 ALA A C 1
ATOM 732 O O . ALA A 1 92 ? 1.990 1.235 -0.470 1.00 93.75 92 ALA A O 1
ATOM 733 N N . GLY A 1 93 ? 3.926 0.257 0.131 1.00 93.31 93 GLY A N 1
ATOM 734 C CA . GLY A 1 93 ? 4.336 -0.116 -1.226 1.00 93.31 93 GLY A CA 1
ATOM 735 C C . GLY A 1 93 ? 3.339 -1.056 -1.912 1.00 93.31 93 GLY A C 1
ATOM 736 O O . GLY A 1 93 ? 2.863 -0.762 -3.010 1.00 93.31 93 GLY A O 1
ATOM 737 N N . GLY A 1 94 ? 2.928 -2.136 -1.240 1.00 92.69 94 GLY A N 1
ATOM 738 C CA . GLY A 1 94 ? 1.919 -3.070 -1.756 1.00 92.69 94 GLY A CA 1
ATOM 739 C C . GLY A 1 94 ? 0.544 -2.425 -1.984 1.00 92.69 94 GLY A C 1
ATOM 740 O O . GLY A 1 94 ? -0.184 -2.795 -2.911 1.00 92.69 94 GLY A O 1
ATOM 741 N N . THR A 1 95 ? 0.195 -1.399 -1.202 1.00 93.00 95 THR A N 1
ATOM 742 C CA . THR A 1 95 ? -1.026 -0.609 -1.421 1.00 93.00 95 THR A CA 1
ATOM 743 C C . THR A 1 95 ? -0.965 0.151 -2.746 1.00 93.00 95 THR A C 1
ATOM 745 O O . THR A 1 95 ? -1.954 0.160 -3.478 1.00 93.00 95 THR A O 1
ATOM 748 N N . LEU A 1 96 ? 0.182 0.732 -3.117 1.00 94.44 96 LEU A N 1
ATOM 749 C CA . LEU A 1 96 ? 0.329 1.410 -4.412 1.00 94.44 96 LEU A CA 1
ATOM 750 C C . LEU A 1 96 ? 0.206 0.439 -5.591 1.00 94.44 96 LEU A C 1
ATOM 752 O O . LEU A 1 96 ? -0.440 0.768 -6.586 1.00 94.44 96 LEU A O 1
ATOM 756 N N . ILE A 1 97 ? 0.717 -0.786 -5.447 1.00 94.00 97 ILE A N 1
ATOM 757 C CA . ILE A 1 97 ? 0.518 -1.849 -6.443 1.00 94.00 97 ILE A CA 1
ATOM 758 C C . ILE A 1 97 ? -0.951 -2.272 -6.528 1.00 94.00 97 ILE A C 1
ATOM 760 O O . ILE A 1 97 ? -1.474 -2.480 -7.620 1.00 94.00 97 ILE A O 1
ATOM 764 N N . THR A 1 98 ? -1.663 -2.322 -5.403 1.00 89.81 98 THR A N 1
ATOM 765 C CA . THR A 1 98 ? -3.113 -2.580 -5.390 1.00 89.81 98 THR A CA 1
ATOM 766 C C . THR A 1 98 ? -3.886 -1.485 -6.128 1.00 89.81 98 THR A C 1
ATOM 768 O O . THR A 1 98 ? -4.781 -1.783 -6.918 1.00 89.81 98 THR A O 1
ATOM 771 N N . ILE A 1 99 ? -3.524 -0.217 -5.908 1.00 90.44 99 ILE A N 1
ATOM 772 C CA . ILE A 1 99 ? -4.102 0.924 -6.629 1.00 90.44 99 ILE A CA 1
ATOM 773 C C . ILE A 1 99 ? -3.817 0.785 -8.127 1.00 90.44 99 ILE A C 1
ATOM 775 O O . ILE A 1 99 ? -4.738 0.925 -8.931 1.00 90.44 99 ILE A O 1
ATOM 779 N N . ALA A 1 100 ? -2.586 0.437 -8.508 1.00 92.06 100 ALA A N 1
ATOM 780 C CA . ALA A 1 100 ? -2.227 0.199 -9.901 1.00 92.06 100 ALA A CA 1
ATOM 781 C C . ALA A 1 100 ? -3.085 -0.911 -10.527 1.00 92.06 100 ALA A C 1
ATOM 783 O O . ALA A 1 100 ? -3.663 -0.687 -11.584 1.00 92.06 100 ALA A O 1
ATOM 784 N N . ARG A 1 101 ? -3.268 -2.050 -9.841 1.00 90.94 101 ARG A N 1
ATOM 785 C CA . ARG A 1 101 ? -4.114 -3.180 -10.283 1.00 90.94 101 ARG A CA 1
ATOM 786 C C . ARG A 1 101 ? -5.582 -2.821 -10.502 1.00 90.94 101 ARG A C 1
ATOM 788 O O . ARG A 1 101 ? -6.270 -3.521 -11.237 1.00 90.94 101 ARG A O 1
ATOM 795 N N . SER A 1 102 ? -6.073 -1.775 -9.841 1.00 87.00 102 SER A N 1
ATOM 796 C CA . SER A 1 102 ? -7.443 -1.285 -10.031 1.00 87.00 102 SER A CA 1
ATOM 797 C C . SER A 1 102 ? -7.602 -0.367 -11.249 1.00 87.00 102 SER A C 1
ATOM 799 O O . SER A 1 102 ? -8.731 -0.076 -11.644 1.00 87.00 102 SER A O 1
ATOM 801 N N . SER A 1 103 ? -6.491 0.086 -11.842 1.00 87.69 103 SER A N 1
ATOM 802 C CA . SER A 1 103 ? -6.509 0.875 -13.072 1.00 87.69 103 SER A CA 1
ATOM 803 C C . SER A 1 103 ? -6.923 0.017 -14.264 1.00 87.69 103 SER A C 1
ATOM 805 O O . SER A 1 103 ? -6.520 -1.140 -14.378 1.00 87.69 103 SER A O 1
ATOM 807 N N . GLN A 1 104 ? -7.673 0.609 -15.193 1.00 88.56 104 GLN A N 1
ATOM 808 C CA . GLN A 1 104 ? -8.053 -0.049 -16.448 1.00 88.56 104 GLN A CA 1
ATOM 809 C C . GLN A 1 104 ? -6.824 -0.374 -17.308 1.00 88.56 104 GLN A C 1
ATOM 811 O O . GLN A 1 104 ? -6.779 -1.427 -17.937 1.00 88.56 104 GLN A O 1
ATOM 816 N N . ASP A 1 105 ? -5.798 0.478 -17.248 1.00 89.94 105 ASP A N 1
ATOM 817 C CA . ASP A 1 105 ? -4.568 0.333 -18.032 1.00 89.94 105 ASP A CA 1
ATOM 818 C C . ASP A 1 105 ? -3.640 -0.778 -17.506 1.00 89.94 105 ASP A C 1
ATOM 820 O O . ASP A 1 105 ? -2.667 -1.145 -18.160 1.00 89.94 105 ASP A O 1
ATOM 824 N N . PHE A 1 106 ? -3.915 -1.338 -16.319 1.00 90.38 106 PHE A N 1
ATOM 825 C CA . PHE A 1 106 ? -3.038 -2.339 -15.704 1.00 90.38 106 PHE A CA 1
ATOM 826 C C . PHE A 1 106 ? -2.920 -3.612 -16.543 1.00 90.38 106 PHE A C 1
ATOM 828 O O . PHE A 1 106 ? -1.862 -4.230 -16.573 1.00 90.38 106 PHE A O 1
ATOM 835 N N . ALA A 1 107 ? -3.992 -4.001 -17.239 1.00 86.94 107 ALA A N 1
ATOM 836 C CA . ALA A 1 107 ? -4.003 -5.211 -18.059 1.00 86.94 107 ALA A CA 1
ATOM 837 C C . ALA A 1 107 ? -2.984 -5.167 -19.212 1.00 86.94 107 ALA A C 1
ATOM 839 O O . ALA A 1 107 ? -2.545 -6.215 -19.677 1.00 86.94 107 ALA A O 1
ATOM 840 N N . GLU A 1 108 ? -2.601 -3.969 -19.661 1.00 87.25 108 GLU A N 1
ATOM 841 C CA . GLU A 1 108 ? -1.626 -3.758 -20.738 1.00 87.25 108 GLU A CA 1
ATOM 842 C C . GLU A 1 108 ? -0.224 -3.415 -20.202 1.00 87.25 108 GLU A C 1
ATOM 844 O O . GLU A 1 108 ? 0.732 -3.286 -20.974 1.00 87.25 108 GLU A O 1
ATOM 849 N N . SER A 1 109 ? -0.081 -3.291 -18.878 1.00 90.94 109 SER A N 1
ATOM 850 C CA . SER A 1 109 ? 1.172 -2.925 -18.229 1.00 90.94 109 SER A CA 1
ATOM 851 C C . SER A 1 109 ? 2.160 -4.086 -18.228 1.00 90.94 109 SER A C 1
ATOM 853 O O . SER A 1 109 ? 1.969 -5.110 -17.571 1.00 90.94 109 SER A O 1
ATOM 855 N N . LYS A 1 110 ? 3.279 -3.892 -18.929 1.00 82.56 110 LYS A N 1
ATOM 856 C CA . LYS A 1 110 ? 4.346 -4.898 -19.034 1.00 82.56 110 LYS A CA 1
ATOM 857 C C . LYS A 1 110 ? 5.199 -5.009 -17.769 1.00 82.56 110 LYS A C 1
ATOM 859 O O . LYS A 1 110 ? 5.774 -6.065 -17.518 1.00 82.56 110 LYS A O 1
ATOM 864 N N . ALA A 1 111 ? 5.310 -3.924 -17.002 1.00 89.06 111 ALA A N 1
ATOM 865 C CA . ALA A 1 111 ? 5.994 -3.914 -15.707 1.00 89.06 111 ALA A CA 1
ATOM 866 C C . ALA A 1 111 ? 5.042 -4.294 -14.559 1.00 89.06 111 ALA A C 1
ATOM 868 O O . ALA A 1 111 ? 5.463 -4.872 -13.557 1.00 89.06 111 ALA A O 1
ATOM 869 N N . GLY A 1 112 ? 3.747 -4.000 -14.707 1.00 88.62 112 GLY A N 1
ATOM 870 C CA . GLY A 1 112 ? 2.736 -4.170 -13.670 1.00 88.62 112 GLY A CA 1
ATOM 871 C C . GLY A 1 112 ? 2.561 -5.607 -13.203 1.00 88.62 112 GLY A C 1
ATOM 872 O O . GLY A 1 112 ? 2.444 -5.834 -11.998 1.00 88.62 112 GLY A O 1
ATOM 873 N N . GLU A 1 113 ? 2.598 -6.577 -14.122 1.00 86.31 113 GLU A N 1
ATOM 874 C CA . GLU A 1 113 ? 2.551 -8.000 -13.766 1.00 86.31 113 GLU A CA 1
ATOM 875 C C . GLU A 1 113 ? 3.742 -8.396 -12.883 1.00 86.31 113 GLU A C 1
ATOM 877 O O . GLU A 1 113 ? 3.546 -9.015 -11.837 1.00 86.31 113 GLU A O 1
ATOM 882 N N . GLY A 1 114 ? 4.954 -7.957 -13.238 1.00 88.19 114 GLY A N 1
ATOM 883 C CA . GLY A 1 114 ? 6.162 -8.222 -12.458 1.00 88.19 114 GLY A CA 1
ATOM 884 C C . GLY A 1 114 ? 6.139 -7.579 -11.077 1.00 88.19 114 GLY A C 1
ATOM 885 O O . GLY A 1 114 ? 6.430 -8.245 -10.086 1.00 88.19 114 GLY A O 1
ATOM 886 N N . MET A 1 115 ? 5.700 -6.322 -10.985 1.00 90.44 115 MET A N 1
ATOM 887 C CA . MET A 1 115 ? 5.538 -5.632 -9.701 1.00 90.44 115 MET A CA 1
ATOM 888 C C . MET A 1 115 ? 4.509 -6.324 -8.801 1.00 90.44 115 MET A C 1
ATOM 890 O O . MET A 1 115 ? 4.743 -6.502 -7.604 1.00 90.44 115 MET A O 1
ATOM 894 N N . ALA A 1 116 ? 3.369 -6.738 -9.364 1.00 88.25 116 ALA A N 1
ATOM 895 C CA . ALA A 1 116 ? 2.352 -7.476 -8.622 1.00 88.25 116 ALA A CA 1
ATOM 896 C C . ALA A 1 116 ? 2.874 -8.834 -8.153 1.00 88.25 116 ALA A C 1
ATOM 898 O O . ALA A 1 116 ? 2.686 -9.177 -6.987 1.00 88.25 116 ALA A O 1
ATOM 899 N N . TYR A 1 117 ? 3.571 -9.562 -9.026 1.00 85.81 117 TYR A N 1
ATOM 900 C CA . TYR A 1 117 ? 4.177 -10.843 -8.690 1.00 85.81 117 TYR A CA 1
ATOM 901 C C . TYR A 1 117 ? 5.208 -10.704 -7.567 1.00 85.81 117 TYR A C 1
ATOM 903 O O . TYR A 1 117 ? 5.154 -11.456 -6.597 1.00 85.81 117 TYR A O 1
ATOM 911 N N . TYR A 1 118 ? 6.101 -9.715 -7.654 1.00 86.75 118 TYR A N 1
ATOM 912 C CA . TYR A 1 118 ? 7.101 -9.446 -6.623 1.00 86.75 118 TYR A CA 1
ATOM 913 C C . TYR A 1 118 ? 6.450 -9.168 -5.259 1.00 86.75 118 TYR A C 1
ATOM 915 O O . TYR A 1 118 ? 6.797 -9.802 -4.262 1.00 86.75 118 TYR A O 1
ATOM 923 N N . CYS A 1 119 ? 5.450 -8.281 -5.208 1.00 84.25 119 CYS A N 1
ATOM 924 C CA . CYS A 1 119 ? 4.717 -8.008 -3.969 1.00 84.25 119 CYS A CA 1
ATOM 925 C C . CYS A 1 119 ? 3.967 -9.237 -3.438 1.00 84.25 119 CYS A C 1
ATOM 927 O O . CYS A 1 119 ? 3.941 -9.461 -2.227 1.00 84.25 119 CYS A O 1
ATOM 929 N N . ASP A 1 120 ? 3.374 -10.040 -4.324 1.00 80.56 120 ASP A N 1
ATOM 930 C CA . ASP A 1 120 ? 2.693 -11.280 -3.951 1.00 80.56 120 ASP A CA 1
ATOM 931 C C . ASP A 1 120 ? 3.679 -12.335 -3.421 1.00 80.56 120 ASP A C 1
ATOM 933 O O . ASP A 1 120 ? 3.303 -13.133 -2.562 1.00 80.56 120 ASP A O 1
ATOM 937 N N . ALA A 1 121 ? 4.926 -12.340 -3.899 1.00 77.50 121 ALA A N 1
ATOM 938 C CA . ALA A 1 121 ? 5.981 -13.243 -3.449 1.00 77.50 121 ALA A CA 1
ATOM 939 C C . ALA A 1 121 ? 6.571 -12.825 -2.092 1.00 77.50 121 ALA A C 1
ATOM 941 O O . ALA A 1 121 ? 6.787 -13.685 -1.243 1.00 77.50 121 ALA A O 1
ATOM 942 N N . MET A 1 122 ? 6.754 -11.521 -1.840 1.00 72.94 122 MET A N 1
ATOM 943 C CA . MET A 1 122 ? 7.291 -10.999 -0.568 1.00 72.94 122 MET A CA 1
ATOM 944 C C . MET A 1 122 ? 6.483 -11.409 0.669 1.00 72.94 122 MET A C 1
ATOM 946 O O . MET A 1 122 ? 7.007 -11.404 1.779 1.00 72.94 122 MET A O 1
ATOM 950 N N . LEU A 1 123 ? 5.197 -11.709 0.495 1.00 63.41 123 LEU A N 1
ATOM 951 C CA . LEU A 1 123 ? 4.295 -12.056 1.590 1.00 63.41 123 LEU A CA 1
ATOM 952 C C . LEU A 1 123 ? 4.026 -13.562 1.684 1.00 63.41 123 LEU A C 1
ATOM 954 O O . LEU A 1 123 ? 3.276 -13.983 2.567 1.00 63.41 123 LEU A O 1
ATOM 958 N N . GLN A 1 124 ? 4.608 -14.375 0.795 1.00 66.19 124 GLN A N 1
ATOM 959 C CA . GLN A 1 124 ? 4.459 -15.827 0.836 1.00 66.19 124 GLN A CA 1
ATOM 960 C C . GLN A 1 124 ? 5.439 -16.448 1.835 1.00 66.19 124 GLN A C 1
ATOM 962 O O . GLN A 1 124 ? 6.631 -16.155 1.767 1.00 66.19 124 GLN A O 1
ATOM 967 N N . PRO A 1 125 ? 4.971 -17.336 2.732 1.00 60.75 125 PRO A N 1
ATOM 968 C CA . PRO A 1 125 ? 5.873 -18.123 3.561 1.00 60.75 125 PRO A CA 1
ATOM 969 C C . PRO A 1 125 ? 6.748 -18.982 2.657 1.00 60.75 125 PRO A C 1
ATOM 971 O O . PRO A 1 125 ? 6.245 -19.794 1.877 1.00 60.75 125 PRO A O 1
ATOM 974 N N . ALA A 1 126 ? 8.059 -18.761 2.745 1.00 61.56 126 ALA A N 1
ATOM 975 C CA . ALA A 1 126 ? 9.042 -19.502 1.965 1.00 61.56 126 ALA A CA 1
ATOM 976 C C . ALA A 1 126 ? 9.112 -20.976 2.406 1.00 61.56 126 ALA A C 1
ATOM 978 O O . ALA A 1 126 ? 9.374 -21.854 1.584 1.00 61.56 126 ALA A O 1
ATOM 979 N N . GLU A 1 127 ? 8.820 -21.253 3.683 1.00 59.00 127 GLU A N 1
ATOM 980 C CA . GLU A 1 127 ? 8.838 -22.582 4.299 1.00 59.00 127 GLU A CA 1
ATOM 981 C C . GLU A 1 127 ? 7.682 -22.741 5.311 1.00 59.00 127 GLU A C 1
ATOM 983 O O . GLU A 1 127 ? 7.141 -21.755 5.814 1.00 59.00 127 GLU A O 1
ATOM 988 N N . GLU A 1 128 ? 7.288 -23.986 5.619 1.00 56.25 128 GLU A N 1
ATOM 989 C CA . GLU A 1 128 ? 6.212 -24.290 6.589 1.00 56.25 128 GLU A CA 1
ATOM 990 C C . GLU A 1 128 ? 6.548 -23.850 8.030 1.00 56.25 128 GLU A C 1
ATOM 992 O O . GLU A 1 128 ? 5.639 -23.708 8.847 1.00 56.25 128 GLU A O 1
ATOM 997 N N . ASP A 1 129 ? 7.823 -23.571 8.318 1.00 57.59 129 ASP A N 1
ATOM 998 C CA . ASP A 1 129 ? 8.331 -23.168 9.635 1.00 57.59 129 ASP A CA 1
ATOM 999 C C . ASP A 1 129 ? 8.512 -21.645 9.802 1.00 57.59 129 ASP A C 1
ATOM 1001 O O . ASP A 1 129 ? 9.085 -21.192 10.795 1.00 57.59 129 ASP A O 1
ATOM 1005 N N . ASP A 1 130 ? 7.995 -20.820 8.884 1.00 71.62 130 ASP A N 1
ATOM 1006 C CA . ASP A 1 130 ? 7.959 -19.361 9.069 1.00 71.62 130 ASP A CA 1
ATOM 1007 C C . ASP A 1 130 ? 6.811 -18.953 10.017 1.00 71.62 130 ASP A C 1
ATOM 1009 O O . ASP A 1 130 ? 5.777 -18.396 9.628 1.00 71.62 130 ASP A O 1
ATOM 1013 N N . TYR A 1 131 ? 6.967 -19.300 11.299 1.00 75.94 131 TYR A N 1
ATOM 1014 C CA . TYR A 1 131 ? 5.965 -19.081 12.349 1.00 75.94 131 TYR A CA 1
ATOM 1015 C C . TYR A 1 131 ? 5.577 -17.605 12.507 1.00 75.94 131 TYR A C 1
ATOM 1017 O O . TYR A 1 131 ? 4.438 -17.300 12.879 1.00 75.94 131 TYR A O 1
ATOM 1025 N N . GLU A 1 132 ? 6.501 -16.687 12.225 1.00 76.75 132 GLU A N 1
ATOM 1026 C CA . GLU A 1 132 ? 6.275 -15.252 12.347 1.00 76.75 132 GLU A CA 1
ATOM 1027 C C . GLU A 1 132 ? 5.403 -14.733 11.198 1.00 76.75 132 GLU A C 1
ATOM 1029 O O . GLU A 1 132 ? 4.353 -14.127 11.452 1.00 76.75 132 GLU A O 1
ATOM 1034 N N . LEU A 1 133 ? 5.737 -15.063 9.946 1.00 75.31 133 LEU A N 1
ATOM 1035 C CA . LEU A 1 133 ? 4.920 -14.663 8.803 1.00 75.31 133 LEU A CA 1
ATOM 1036 C C . LEU A 1 133 ? 3.537 -15.323 8.830 1.00 75.31 133 LEU A C 1
ATOM 1038 O O . LEU A 1 133 ? 2.525 -14.665 8.568 1.00 75.31 133 LEU A O 1
ATOM 1042 N N . LEU A 1 134 ? 3.452 -16.593 9.240 1.00 81.75 134 LEU A N 1
ATOM 1043 C CA . LEU A 1 134 ? 2.172 -17.274 9.457 1.00 81.75 134 LEU A CA 1
ATOM 1044 C C . LEU A 1 134 ? 1.327 -16.585 10.540 1.00 81.75 134 LEU A C 1
ATOM 1046 O O . LEU A 1 134 ? 0.102 -16.478 10.399 1.00 81.75 134 LEU A O 1
ATOM 1050 N N . SER A 1 135 ? 1.960 -16.079 11.603 1.00 85.38 135 SER A N 1
ATOM 1051 C CA . SER A 1 135 ? 1.286 -15.292 12.639 1.00 85.38 135 SER A CA 1
ATOM 1052 C C . SER A 1 135 ? 0.749 -13.970 12.087 1.00 85.38 135 SER A C 1
ATOM 1054 O O . SER A 1 135 ? -0.424 -13.653 12.314 1.00 85.38 135 SER A O 1
ATOM 1056 N N . PHE A 1 136 ? 1.550 -13.217 11.323 1.00 86.31 136 PHE A N 1
ATOM 1057 C CA . PHE A 1 136 ? 1.089 -11.988 10.666 1.00 86.31 136 PHE A CA 1
ATOM 1058 C C . PHE A 1 136 ? -0.095 -12.261 9.731 1.00 86.31 136 PHE A C 1
ATOM 1060 O O . PHE A 1 136 ? -1.127 -11.596 9.827 1.00 86.31 136 PHE A O 1
ATOM 1067 N N . LEU A 1 137 ? -0.011 -13.296 8.889 1.00 85.69 137 LEU A N 1
ATOM 1068 C CA . LEU A 1 137 ? -1.086 -13.677 7.968 1.00 85.69 137 LEU A CA 1
ATOM 1069 C C . LEU A 1 137 ? -2.381 -14.039 8.706 1.00 85.69 137 LEU A C 1
ATOM 1071 O O . LEU A 1 137 ? -3.470 -13.600 8.319 1.00 85.69 137 LEU A O 1
ATOM 1075 N N . LYS A 1 138 ? -2.287 -14.808 9.796 1.00 90.06 138 LYS A N 1
ATOM 1076 C CA . LYS A 1 138 ? -3.449 -15.180 10.616 1.00 90.06 138 LYS A CA 1
ATOM 1077 C C . LYS A 1 138 ? -4.116 -13.953 11.238 1.00 90.06 138 LYS A C 1
ATOM 1079 O O . LYS A 1 138 ? -5.345 -13.850 11.202 1.00 90.06 138 LYS A O 1
ATOM 1084 N N . ARG A 1 139 ? -3.322 -13.027 11.779 1.00 92.00 139 ARG A N 1
ATOM 1085 C CA . ARG A 1 139 ? -3.797 -11.774 12.388 1.00 92.00 139 ARG A CA 1
ATOM 1086 C C . ARG A 1 139 ? -4.443 -10.860 11.351 1.00 92.00 139 ARG A C 1
ATOM 1088 O O . ARG A 1 139 ? -5.569 -10.408 11.559 1.00 92.00 139 ARG A O 1
ATOM 1095 N N . THR A 1 140 ? -3.823 -10.707 10.183 1.00 90.88 140 THR A N 1
ATOM 1096 C CA . THR A 1 140 ? -4.379 -9.947 9.053 1.00 90.88 140 THR A CA 1
ATOM 1097 C C . THR A 1 140 ? -5.696 -10.539 8.570 1.00 90.88 140 THR A C 1
ATOM 1099 O O . THR A 1 140 ? -6.664 -9.809 8.361 1.00 90.88 140 THR A O 1
ATOM 1102 N N . LYS A 1 141 ? -5.794 -11.871 8.468 1.00 92.12 141 LYS A N 1
ATOM 1103 C CA . LYS A 1 141 ? -7.045 -12.553 8.106 1.00 92.12 141 LYS A CA 1
ATOM 1104 C C . LYS A 1 141 ? -8.151 -12.324 9.135 1.00 92.12 141 LYS A C 1
ATOM 1106 O O . LYS A 1 141 ? -9.294 -12.048 8.763 1.00 92.12 141 LYS A O 1
ATOM 1111 N N . ALA A 1 142 ? -7.822 -12.424 10.421 1.00 93.62 142 ALA A N 1
ATOM 1112 C CA . ALA A 1 142 ? -8.769 -12.182 11.502 1.00 93.62 142 ALA A CA 1
ATOM 1113 C C . ALA A 1 142 ? -9.271 -10.729 11.501 1.00 93.62 142 ALA A C 1
ATOM 1115 O O . ALA A 1 142 ? -10.483 -10.508 11.529 1.00 93.62 142 ALA A O 1
ATOM 1116 N N . ALA A 1 143 ? -8.367 -9.754 11.399 1.00 95.19 143 ALA A N 1
ATOM 1117 C CA . ALA A 1 143 ? -8.708 -8.338 11.294 1.00 95.19 143 ALA A CA 1
ATOM 1118 C C . ALA A 1 143 ? -9.540 -8.039 10.034 1.00 95.19 143 ALA A C 1
ATOM 1120 O O . ALA A 1 143 ? -10.590 -7.401 10.122 1.00 95.19 143 ALA A O 1
ATOM 1121 N N . GLY A 1 144 ? -9.136 -8.573 8.877 1.00 93.06 144 GLY A N 1
ATOM 1122 C CA . GLY A 1 144 ? -9.829 -8.405 7.597 1.00 93.06 144 GLY A CA 1
ATOM 1123 C C . GLY A 1 144 ? -11.293 -8.837 7.654 1.00 93.06 144 GLY A C 1
ATOM 1124 O O . GLY A 1 144 ? -12.162 -8.083 7.225 1.00 93.06 144 GLY A O 1
ATOM 1125 N N . SER A 1 145 ? -11.585 -9.971 8.300 1.00 95.56 145 SER A N 1
ATOM 1126 C CA . SER A 1 145 ? -12.964 -10.461 8.463 1.00 95.56 145 SER A CA 1
ATOM 1127 C C . SER A 1 145 ? -13.881 -9.515 9.252 1.00 95.56 145 SER A C 1
ATOM 1129 O O . SER A 1 145 ? -15.102 -9.531 9.086 1.00 95.56 145 SER A O 1
ATOM 1131 N N . VAL A 1 146 ? -13.309 -8.683 10.127 1.00 97.31 146 VAL A N 1
ATOM 1132 C CA . VAL A 1 146 ? -14.047 -7.637 10.844 1.00 97.31 146 VAL A CA 1
ATOM 1133 C C . VAL A 1 146 ? -14.248 -6.428 9.936 1.00 97.31 146 VAL A C 1
ATOM 1135 O O . VAL A 1 146 ? -15.364 -5.921 9.842 1.00 97.31 146 VAL A O 1
ATOM 1138 N N . LEU A 1 147 ? -13.192 -6.003 9.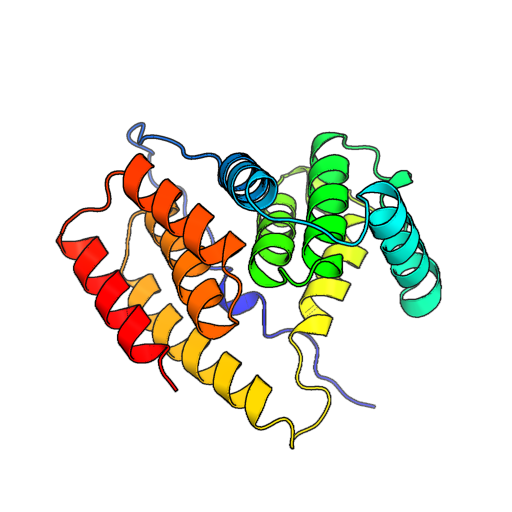236 1.00 95.88 147 LEU A N 1
ATOM 1139 C CA . LEU A 1 147 ? -13.221 -4.851 8.330 1.00 95.88 147 LEU A CA 1
ATOM 1140 C C . LEU A 1 147 ? -14.156 -5.056 7.132 1.00 95.88 147 LEU A C 1
ATOM 1142 O O . LEU A 1 147 ? -14.706 -4.087 6.618 1.00 95.88 147 LEU A O 1
ATOM 1146 N N . ASP A 1 148 ? -14.407 -6.299 6.723 1.00 95.06 148 ASP A N 1
ATOM 1147 C CA . ASP A 1 148 ? -15.361 -6.631 5.655 1.00 95.06 148 ASP A CA 1
ATOM 1148 C C . ASP A 1 148 ? -16.802 -6.223 5.958 1.00 95.06 148 ASP A C 1
ATOM 1150 O O . ASP A 1 148 ? -17.601 -6.055 5.036 1.00 95.06 148 ASP A O 1
ATOM 1154 N N . LYS A 1 149 ? -17.119 -5.989 7.235 1.00 96.44 149 LYS A N 1
ATOM 1155 C CA . LYS A 1 149 ? -18.423 -5.485 7.678 1.00 96.44 149 LYS A CA 1
ATOM 1156 C C . LYS A 1 149 ? -18.617 -3.992 7.389 1.00 96.44 149 LYS A C 1
ATOM 1158 O O . LYS A 1 149 ? -19.745 -3.514 7.464 1.00 96.44 149 LYS A O 1
ATOM 1163 N N . ILE A 1 150 ? -17.552 -3.254 7.068 1.00 95.12 150 ILE A N 1
ATOM 1164 C CA . ILE A 1 150 ? -17.631 -1.842 6.676 1.00 95.12 150 ILE A CA 1
ATOM 1165 C C . ILE A 1 150 ? -18.136 -1.764 5.230 1.00 95.12 150 ILE A C 1
ATOM 1167 O O . ILE A 1 150 ? -17.499 -2.274 4.304 1.00 95.12 150 ILE A O 1
ATOM 1171 N N . SER A 1 151 ? -19.282 -1.111 5.029 1.00 93.38 151 SER A N 1
ATOM 1172 C CA . SER A 1 151 ? -19.942 -0.999 3.721 1.00 93.38 151 SER A CA 1
ATOM 1173 C C . SER A 1 151 ? -19.276 0.026 2.800 1.00 93.38 151 SER A C 1
ATOM 1175 O O . SER A 1 151 ? -19.188 -0.196 1.591 1.00 93.38 151 SER A O 1
ATOM 1177 N N . ARG A 1 152 ? -18.771 1.135 3.355 1.00 92.88 152 ARG A N 1
ATOM 1178 C CA . ARG A 1 152 ? -18.096 2.197 2.597 1.00 92.88 152 ARG A CA 1
ATOM 1179 C C . ARG A 1 152 ? -16.717 1.720 2.148 1.00 92.88 152 ARG A C 1
ATOM 1181 O O . ARG A 1 152 ? -15.785 1.642 2.946 1.00 92.88 152 ARG A O 1
ATOM 1188 N N . SER A 1 153 ? -16.577 1.434 0.854 1.00 89.62 153 SER A N 1
ATOM 1189 C CA . SER A 1 153 ? -15.356 0.885 0.244 1.00 89.62 153 SER A CA 1
ATOM 1190 C C . SER A 1 153 ? -14.097 1.700 0.567 1.00 89.62 153 SER A C 1
ATOM 1192 O O . SER A 1 153 ? -13.082 1.115 0.942 1.00 89.62 153 SER A O 1
ATOM 1194 N N . GLY A 1 154 ? -14.174 3.034 0.497 1.00 90.44 154 GLY A N 1
ATOM 1195 C CA . GLY A 1 154 ? -13.063 3.927 0.838 1.00 90.44 154 GLY A CA 1
ATOM 1196 C C . GLY A 1 154 ? -12.631 3.819 2.304 1.00 90.44 154 GLY A C 1
ATOM 1197 O O . GLY A 1 154 ? -11.435 3.744 2.589 1.00 90.44 154 GLY A O 1
ATOM 1198 N N . VAL A 1 155 ? -13.591 3.738 3.235 1.00 95.25 155 VAL A N 1
ATOM 1199 C CA . VAL A 1 155 ? -13.314 3.571 4.675 1.00 95.25 155 VAL A CA 1
ATOM 1200 C C . VAL A 1 155 ? -12.725 2.191 4.931 1.00 95.25 155 VAL A C 1
ATOM 1202 O O . VAL A 1 155 ? -11.697 2.078 5.592 1.00 95.25 155 VAL A O 1
ATOM 1205 N N . ARG A 1 156 ? -13.315 1.144 4.342 1.00 94.94 156 ARG A N 1
ATOM 1206 C CA . ARG A 1 156 ? -12.818 -0.232 4.448 1.00 94.94 156 ARG A CA 1
ATOM 1207 C C . ARG A 1 156 ? -11.383 -0.360 3.943 1.00 94.94 156 ARG A C 1
ATOM 1209 O O . ARG A 1 156 ? -10.565 -0.978 4.615 1.00 94.94 156 ARG A O 1
ATOM 1216 N N . MET A 1 157 ? -11.065 0.216 2.783 1.00 92.75 157 MET A N 1
ATOM 1217 C CA . MET A 1 157 ? -9.708 0.185 2.232 1.00 92.75 157 MET A CA 1
ATOM 1218 C C . MET A 1 157 ? -8.727 0.938 3.136 1.00 92.75 157 MET A C 1
ATOM 1220 O O . MET A 1 157 ? -7.701 0.384 3.515 1.00 92.75 157 MET A O 1
ATOM 1224 N N . SER A 1 158 ? -9.071 2.158 3.554 1.00 95.12 158 SER A N 1
ATOM 1225 C CA . SER A 1 158 ? -8.227 2.979 4.435 1.00 95.12 158 SER A CA 1
ATOM 1226 C C . SER A 1 158 ? -7.954 2.297 5.779 1.00 95.12 158 SER A C 1
ATOM 1228 O O . SER A 1 158 ? -6.820 2.269 6.253 1.00 95.12 158 SER A O 1
ATOM 1230 N N . ALA A 1 159 ? -8.980 1.665 6.354 1.00 97.12 159 ALA A N 1
ATOM 1231 C CA . ALA A 1 159 ? -8.858 0.856 7.557 1.00 97.12 159 ALA A CA 1
ATOM 1232 C C . ALA A 1 159 ? -7.957 -0.365 7.351 1.00 97.12 159 ALA A C 1
ATOM 1234 O O . ALA A 1 159 ? -7.141 -0.669 8.213 1.00 97.12 159 ALA A O 1
ATOM 1235 N N . ARG A 1 160 ? -8.073 -1.061 6.213 1.00 95.50 160 ARG A N 1
ATOM 1236 C CA . ARG A 1 160 ? -7.214 -2.211 5.894 1.00 95.50 160 ARG A CA 1
ATOM 1237 C C . ARG A 1 160 ? -5.750 -1.806 5.783 1.00 95.50 160 ARG A C 1
ATOM 1239 O O . ARG A 1 160 ? -4.916 -2.501 6.351 1.00 95.50 160 ARG A O 1
ATOM 1246 N N . VAL A 1 161 ? -5.450 -0.686 5.123 1.00 95.62 161 VAL A N 1
ATOM 1247 C CA . VAL A 1 161 ? -4.084 -0.139 5.045 1.00 95.62 161 VAL A CA 1
ATOM 1248 C C . VAL A 1 161 ? -3.552 0.154 6.448 1.00 95.62 161 VAL A C 1
ATOM 1250 O O . VAL A 1 161 ? -2.476 -0.321 6.797 1.00 95.62 161 VAL A O 1
ATOM 1253 N N . MET A 1 162 ? -4.333 0.852 7.278 1.00 97.62 162 MET A N 1
ATOM 1254 C CA . MET A 1 162 ? -3.927 1.193 8.642 1.00 97.62 162 MET A CA 1
ATOM 1255 C C . MET A 1 162 ? -3.679 -0.049 9.505 1.00 97.62 162 MET A C 1
ATOM 1257 O O . MET A 1 162 ? -2.594 -0.214 10.047 1.00 97.62 162 MET A O 1
ATOM 1261 N N . VAL A 1 163 ? -4.673 -0.934 9.620 1.00 97.50 163 VAL A N 1
ATOM 1262 C CA . VAL A 1 163 ? -4.619 -2.098 10.517 1.00 97.50 163 VAL A CA 1
ATOM 1263 C C . VAL A 1 163 ? -3.567 -3.103 10.058 1.00 97.50 163 VAL A C 1
ATOM 1265 O O . VAL A 1 163 ? -2.856 -3.659 10.887 1.00 97.50 163 VAL A O 1
ATOM 1268 N N . THR A 1 164 ? -3.415 -3.318 8.749 1.00 94.31 164 THR A N 1
ATOM 1269 C CA . THR A 1 164 ? -2.338 -4.180 8.237 1.00 94.31 164 THR A CA 1
ATOM 1270 C C . THR A 1 164 ? -0.975 -3.534 8.480 1.00 94.31 164 THR A C 1
ATOM 1272 O O . THR A 1 164 ? -0.040 -4.227 8.859 1.00 94.31 164 THR A O 1
ATOM 1275 N N . GLY A 1 165 ? -0.872 -2.207 8.355 1.00 94.12 165 GLY A N 1
ATOM 1276 C CA . GLY A 1 165 ? 0.327 -1.467 8.738 1.00 94.12 165 GLY A CA 1
ATOM 1277 C C . GLY A 1 165 ? 0.703 -1.672 10.206 1.00 94.12 165 GLY A C 1
ATOM 1278 O O . GLY A 1 165 ? 1.870 -1.889 10.494 1.00 94.12 165 GLY A O 1
ATOM 1279 N N . GLU A 1 166 ? -0.266 -1.688 11.127 1.00 95.88 166 GLU A N 1
ATOM 1280 C CA . GLU A 1 166 ? -0.004 -1.983 12.547 1.00 95.88 166 GLU A CA 1
ATOM 1281 C C . GLU A 1 166 ? 0.458 -3.426 12.776 1.00 95.88 166 GLU A C 1
ATOM 1283 O O . GLU A 1 166 ? 1.272 -3.674 13.657 1.00 95.88 166 GLU A O 1
ATOM 1288 N N . ILE A 1 167 ? -0.057 -4.384 12.002 1.00 93.25 167 ILE A N 1
ATOM 1289 C CA . ILE A 1 167 ? 0.317 -5.800 12.133 1.00 93.25 167 ILE A CA 1
ATOM 1290 C C . ILE A 1 167 ? 1.754 -6.044 11.657 1.00 93.25 167 ILE A C 1
ATOM 1292 O O . ILE A 1 167 ? 2.432 -6.878 12.247 1.00 93.25 167 ILE A O 1
ATOM 1296 N N . TYR A 1 168 ? 2.192 -5.339 10.610 1.00 90.25 168 TYR A N 1
ATOM 1297 C CA . TYR A 1 168 ? 3.506 -5.486 9.965 1.00 90.25 168 TYR A CA 1
ATOM 1298 C C . TYR A 1 168 ? 4.497 -4.360 10.320 1.00 90.25 168 TYR A C 1
ATOM 1300 O O . TYR A 1 168 ? 5.502 -4.194 9.633 1.00 90.25 168 TYR A O 1
ATOM 1308 N N . ASP A 1 169 ? 4.200 -3.552 11.341 1.00 92.62 169 ASP A N 1
ATOM 1309 C CA . ASP A 1 169 ? 5.022 -2.415 11.787 1.00 92.62 169 ASP A CA 1
ATOM 1310 C C . ASP A 1 169 ? 5.357 -1.367 10.693 1.00 92.62 169 ASP A C 1
ATOM 1312 O O . ASP A 1 169 ? 6.342 -0.627 10.763 1.00 92.62 169 ASP A O 1
ATOM 1316 N N . ASP A 1 170 ? 4.485 -1.214 9.693 1.00 93.25 170 ASP A N 1
ATOM 1317 C CA . ASP A 1 170 ? 4.601 -0.204 8.638 1.00 93.25 170 ASP A CA 1
ATOM 1318 C C . ASP A 1 170 ? 3.922 1.110 9.055 1.00 93.25 170 ASP A C 1
ATOM 1320 O O . ASP A 1 170 ? 2.763 1.398 8.737 1.00 93.25 170 ASP A O 1
ATOM 1324 N N . ALA A 1 171 ? 4.673 1.962 9.753 1.00 95.69 171 ALA A N 1
ATOM 1325 C CA . ALA A 1 171 ? 4.146 3.239 10.234 1.00 95.69 171 ALA A CA 1
ATOM 1326 C C . ALA A 1 171 ? 3.743 4.236 9.118 1.00 95.69 171 ALA A C 1
ATOM 1328 O O . ALA A 1 171 ? 3.017 5.187 9.408 1.00 95.69 171 ALA A O 1
ATOM 1329 N N . ILE A 1 172 ? 4.178 4.055 7.860 1.00 96.50 172 ILE A N 1
ATOM 1330 C CA . ILE A 1 172 ? 3.697 4.896 6.743 1.00 96.50 172 ILE A CA 1
ATOM 1331 C C . ILE A 1 172 ? 2.263 4.505 6.406 1.00 96.50 172 ILE A C 1
ATOM 1333 O O . ILE A 1 172 ? 1.397 5.376 6.309 1.00 96.50 172 ILE A O 1
ATOM 1337 N N . ALA A 1 173 ? 2.003 3.202 6.283 1.00 95.81 173 ALA A N 1
ATOM 1338 C CA . ALA A 1 173 ? 0.664 2.677 6.052 1.00 95.81 173 ALA A CA 1
ATOM 1339 C C . ALA A 1 173 ? -0.297 3.063 7.188 1.00 95.81 173 ALA A C 1
ATOM 1341 O O . ALA A 1 173 ? -1.406 3.531 6.919 1.00 95.81 173 ALA A O 1
ATOM 1342 N N . VAL A 1 174 ? 0.146 2.966 8.449 1.00 97.56 174 VAL A N 1
ATOM 1343 C CA . VAL A 1 174 ? -0.648 3.397 9.615 1.00 97.56 174 VAL A CA 1
ATOM 1344 C C . VAL A 1 174 ? -1.054 4.866 9.494 1.00 97.56 174 VAL A C 1
ATOM 1346 O O . VAL A 1 174 ? -2.241 5.193 9.550 1.00 97.56 174 VAL A O 1
ATOM 1349 N N . LEU A 1 175 ? -0.086 5.759 9.277 1.00 97.69 175 LEU A N 1
ATOM 1350 C CA . LEU A 1 175 ? -0.339 7.198 9.221 1.00 97.69 175 LEU A CA 1
ATOM 1351 C C . LEU A 1 175 ? -1.217 7.590 8.025 1.00 97.69 175 LEU A C 1
ATOM 1353 O O . LEU A 1 175 ? -2.147 8.386 8.171 1.00 97.69 175 LEU A O 1
ATOM 1357 N N . ALA A 1 176 ? -0.948 7.026 6.847 1.00 96.75 176 ALA A N 1
ATOM 1358 C CA . ALA A 1 176 ? -1.737 7.286 5.649 1.00 96.75 176 ALA A CA 1
ATOM 1359 C C . ALA A 1 176 ? -3.181 6.786 5.799 1.00 96.75 176 ALA A C 1
ATOM 1361 O O . ALA A 1 176 ? -4.119 7.508 5.457 1.00 96.75 176 ALA A O 1
ATOM 1362 N N . GLY A 1 177 ? -3.364 5.587 6.358 1.00 97.06 177 GLY A N 1
ATOM 1363 C CA . GLY A 1 177 ? -4.680 5.020 6.626 1.00 97.06 177 GLY A CA 1
ATOM 1364 C C . GLY A 1 177 ? -5.475 5.848 7.639 1.00 97.06 177 GLY A C 1
ATOM 1365 O O . GLY A 1 177 ? -6.632 6.164 7.374 1.00 97.06 177 GLY A O 1
ATOM 1366 N N . GLN A 1 178 ? -4.849 6.296 8.734 1.00 98.00 178 GLN A N 1
ATOM 1367 C CA . GLN A 1 178 ? -5.497 7.178 9.713 1.00 98.00 178 GLN A CA 1
ATOM 1368 C C . GLN A 1 178 ? -5.948 8.499 9.075 1.00 98.00 178 GLN A C 1
ATOM 1370 O O . GLN A 1 178 ? -7.114 8.874 9.184 1.00 98.00 178 GLN A O 1
ATOM 1375 N N . ARG A 1 179 ? -5.064 9.173 8.328 1.00 97.19 179 ARG A N 1
ATOM 1376 C CA . ARG A 1 179 ? -5.403 10.423 7.620 1.00 97.19 179 ARG A CA 1
ATOM 1377 C C . ARG A 1 179 ? -6.541 10.233 6.626 1.00 97.19 179 ARG A C 1
ATOM 1379 O O . ARG A 1 179 ? -7.377 11.120 6.458 1.00 97.19 179 ARG A O 1
ATOM 1386 N N . ALA A 1 180 ? -6.577 9.080 5.964 1.00 96.00 180 ALA A N 1
ATOM 1387 C CA . ALA A 1 180 ? -7.645 8.753 5.040 1.00 96.00 180 ALA A CA 1
ATOM 1388 C C . ALA A 1 180 ? -8.978 8.551 5.766 1.00 96.00 180 ALA A C 1
ATOM 1390 O O . ALA A 1 180 ? -9.990 9.091 5.326 1.00 96.00 180 ALA A O 1
ATOM 1391 N N . LEU A 1 181 ? -8.984 7.848 6.900 1.00 96.62 181 LEU A N 1
ATOM 1392 C CA . LEU A 1 181 ? -10.171 7.681 7.743 1.00 96.62 181 LEU A CA 1
ATOM 1393 C C . LEU A 1 181 ? -10.701 9.023 8.268 1.00 96.62 181 LEU A C 1
ATOM 1395 O O . LEU A 1 181 ? -11.913 9.252 8.224 1.00 96.62 181 LEU A O 1
ATOM 1399 N N . ASP A 1 182 ? -9.809 9.925 8.679 1.00 95.88 182 ASP A N 1
ATOM 1400 C CA . ASP A 1 182 ? -10.163 11.276 9.124 1.00 95.88 182 ASP A CA 1
ATOM 1401 C C . ASP A 1 182 ? -10.777 12.094 7.976 1.00 95.88 182 ASP A C 1
ATOM 1403 O O . ASP A 1 182 ? -11.844 12.696 8.123 1.00 95.88 182 ASP A O 1
ATOM 1407 N N . GLY A 1 183 ? -10.147 12.068 6.795 1.00 94.88 183 GLY A N 1
ATOM 1408 C CA . GLY A 1 183 ? -10.634 12.758 5.597 1.00 94.88 183 GLY A CA 1
ATOM 1409 C C . GLY A 1 183 ? -11.973 12.218 5.087 1.00 94.88 183 GLY A C 1
ATOM 1410 O O . GLY A 1 183 ? -12.828 12.982 4.635 1.00 94.88 183 GLY A O 1
ATOM 1411 N N . LEU A 1 184 ? -12.187 10.907 5.214 1.00 94.31 184 LEU A N 1
ATOM 1412 C CA . LEU A 1 184 ? -13.448 10.237 4.896 1.00 94.31 184 LEU A CA 1
ATOM 1413 C C . LEU A 1 184 ? -14.519 10.442 5.969 1.00 94.31 184 LEU A C 1
ATOM 1415 O O . LEU A 1 184 ? -15.676 10.097 5.716 1.00 94.31 184 LEU A O 1
ATOM 1419 N N . LYS A 1 185 ? -14.163 10.988 7.139 1.00 95.62 185 LYS A N 1
ATOM 1420 C CA . LYS A 1 185 ? -15.047 11.122 8.303 1.00 95.62 185 LYS A CA 1
ATOM 1421 C C . LYS A 1 185 ? -15.689 9.774 8.647 1.00 95.62 185 LYS A C 1
ATOM 1423 O O . LYS A 1 185 ? -16.902 9.600 8.506 1.00 95.62 185 LYS A O 1
ATOM 1428 N N . ALA A 1 186 ? -14.862 8.792 9.004 1.00 94.81 186 ALA A N 1
ATOM 1429 C CA . ALA A 1 186 ? -15.348 7.496 9.474 1.00 94.81 186 ALA A CA 1
ATOM 1430 C C . ALA A 1 186 ? -16.336 7.682 10.643 1.00 94.81 186 ALA A C 1
ATOM 1432 O O . ALA A 1 186 ? -16.095 8.459 11.568 1.00 94.81 186 ALA A O 1
ATOM 1433 N N . THR A 1 187 ? -17.472 6.997 10.569 1.00 96.81 187 THR A N 1
ATOM 1434 C CA . THR A 1 187 ? -18.545 7.060 11.572 1.00 96.81 187 THR A CA 1
ATOM 1435 C C . THR A 1 187 ? -18.139 6.356 12.871 1.00 96.81 187 THR A C 1
ATOM 1437 O O . THR A 1 187 ? -17.239 5.512 12.852 1.00 96.81 187 THR A O 1
ATOM 1440 N N . PRO A 1 188 ? -18.795 6.642 14.011 1.00 97.81 188 PRO A N 1
ATOM 1441 C CA . PRO A 1 188 ? -18.540 5.926 15.262 1.00 97.81 188 PRO A CA 1
ATOM 1442 C C . PRO A 1 188 ? -18.663 4.400 15.134 1.00 97.81 188 PRO A C 1
ATOM 1444 O O . PRO A 1 188 ? -17.856 3.665 15.701 1.00 97.81 188 PRO A O 1
ATOM 1447 N N . GLU A 1 189 ? -19.628 3.914 14.353 1.00 97.75 189 GLU A N 1
ATOM 1448 C CA . GLU A 1 189 ? -19.841 2.490 14.093 1.00 97.75 189 GLU A CA 1
ATOM 1449 C C . GLU A 1 189 ? -18.681 1.883 13.291 1.00 97.75 189 GLU A C 1
ATOM 1451 O O . GLU A 1 189 ? -18.193 0.796 13.610 1.00 97.75 189 GLU A O 1
ATOM 1456 N N . GLU A 1 190 ? -18.193 2.600 12.275 1.00 97.94 190 GLU A N 1
ATOM 1457 C CA . GLU A 1 190 ? -17.016 2.197 11.501 1.00 97.94 190 GLU A CA 1
ATOM 1458 C C . GLU A 1 190 ? -15.755 2.197 12.370 1.00 97.94 190 GLU A C 1
ATOM 1460 O O . GLU A 1 190 ? -14.989 1.237 12.337 1.00 97.94 190 GLU A O 1
ATOM 1465 N N . LEU A 1 191 ? -15.563 3.223 13.202 1.00 97.94 191 LEU A N 1
ATOM 1466 C CA . LEU A 1 191 ? -14.441 3.308 14.138 1.00 97.94 191 LEU A CA 1
ATOM 1467 C C . LEU A 1 191 ? -14.464 2.168 15.165 1.00 97.94 191 LEU A C 1
ATOM 1469 O O . LEU A 1 191 ? -13.409 1.625 15.494 1.00 97.94 191 LEU A O 1
ATOM 1473 N N . ALA A 1 192 ? -15.644 1.742 15.624 1.00 98.31 192 ALA A N 1
ATOM 1474 C CA . ALA A 1 192 ? -15.779 0.586 16.508 1.00 98.31 192 ALA A CA 1
ATOM 1475 C C . ALA A 1 192 ? -15.356 -0.726 15.819 1.00 98.31 192 ALA A C 1
ATOM 1477 O O . ALA A 1 192 ? -14.649 -1.538 16.422 1.00 98.31 192 ALA A O 1
ATOM 1478 N N . LEU A 1 193 ? -15.728 -0.922 14.547 1.00 98.44 193 LEU A N 1
ATOM 1479 C CA . LEU A 1 193 ? -15.274 -2.067 13.746 1.00 98.44 193 LEU A CA 1
ATOM 1480 C C . LEU A 1 193 ? -13.761 -2.032 13.508 1.00 98.44 193 LEU A C 1
ATOM 1482 O O . LEU A 1 193 ? -13.099 -3.065 13.606 1.00 98.44 193 LEU A O 1
ATOM 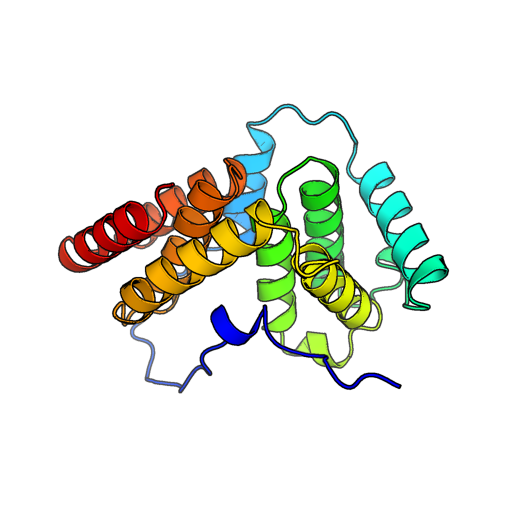1486 N N . ILE A 1 194 ? -13.203 -0.851 13.242 1.00 98.25 194 ILE A N 1
ATOM 1487 C CA . ILE A 1 194 ? -11.760 -0.658 13.076 1.00 98.25 194 ILE A CA 1
ATOM 1488 C C . ILE A 1 194 ? -11.035 -1.010 14.373 1.00 98.25 194 ILE A C 1
ATOM 1490 O O . ILE A 1 194 ? -10.099 -1.804 14.344 1.00 98.25 194 ILE A O 1
ATOM 1494 N N . GLN A 1 195 ? -11.497 -0.511 15.521 1.00 98.31 195 GLN A N 1
ATOM 1495 C CA . GLN A 1 195 ? -10.897 -0.856 16.807 1.00 98.31 195 GLN A CA 1
ATOM 1496 C C . GLN A 1 195 ? -10.992 -2.359 17.087 1.00 98.31 195 GLN A C 1
ATOM 1498 O O . GLN A 1 195 ? -10.008 -2.967 17.500 1.00 98.31 195 GLN A O 1
ATOM 1503 N N . GLN A 1 196 ? -12.135 -2.989 16.803 1.00 98.06 196 GLN A N 1
ATOM 1504 C CA . GLN A 1 196 ? -12.275 -4.439 16.922 1.00 98.06 196 GLN A CA 1
ATOM 1505 C C . GLN A 1 196 ? -11.272 -5.185 16.027 1.00 98.06 196 GLN A C 1
ATOM 1507 O O . GLN A 1 196 ? -10.699 -6.184 16.461 1.00 98.06 196 GLN A O 1
ATOM 1512 N N . ALA A 1 197 ? -11.042 -4.718 14.798 1.00 97.81 197 ALA A N 1
ATOM 1513 C CA . ALA A 1 197 ? -10.057 -5.302 13.894 1.00 97.81 197 ALA A CA 1
ATOM 1514 C C . ALA A 1 197 ? -8.622 -5.152 14.427 1.00 97.81 197 ALA A C 1
ATOM 1516 O O . ALA A 1 197 ? -7.866 -6.119 14.384 1.00 97.81 197 ALA A O 1
ATOM 1517 N N . ARG A 1 198 ? -8.271 -3.993 15.002 1.00 97.56 198 ARG A N 1
ATOM 1518 C CA . ARG A 1 198 ? -6.970 -3.760 15.657 1.00 97.56 198 ARG A CA 1
ATOM 1519 C C . ARG A 1 198 ? -6.737 -4.723 16.816 1.00 97.56 198 ARG A C 1
ATOM 1521 O O . ARG A 1 198 ? -5.677 -5.328 16.903 1.00 97.56 198 ARG A O 1
ATOM 1528 N N . GLU A 1 199 ? -7.747 -4.949 17.658 1.00 97.31 199 GLU A N 1
ATOM 1529 C CA . GLU A 1 199 ? -7.660 -5.942 18.740 1.00 97.31 199 GLU A CA 1
ATOM 1530 C C . GLU A 1 199 ? -7.439 -7.371 18.214 1.00 97.31 199 GLU A C 1
ATOM 1532 O O . GLU A 1 199 ? -6.750 -8.160 18.853 1.00 97.31 199 GLU A O 1
ATOM 1537 N N . LYS A 1 200 ? -7.976 -7.714 17.034 1.00 93.81 200 LYS A N 1
ATOM 1538 C CA . LYS A 1 200 ? -7.696 -9.000 16.364 1.00 93.81 200 LYS A CA 1
ATOM 1539 C C . LYS A 1 200 ? -6.299 -9.075 15.737 1.00 93.81 200 LYS A C 1
ATOM 1541 O O . LYS A 1 200 ? -5.842 -10.181 15.457 1.00 93.81 200 LYS A O 1
ATOM 1546 N N . GLY A 1 201 ? -5.663 -7.930 15.494 1.00 88.62 201 GLY A N 1
ATOM 1547 C CA . GLY A 1 201 ? -4.331 -7.804 14.904 1.00 88.62 201 GLY A CA 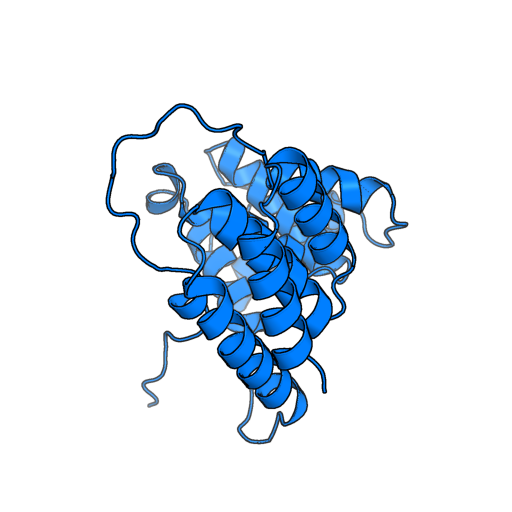1
ATOM 1548 C C . GLY A 1 201 ? -3.174 -7.857 15.910 1.00 88.62 201 GLY A C 1
ATOM 1549 O O . GLY A 1 201 ? -2.015 -7.934 15.500 1.00 88.62 201 GLY A O 1
ATOM 1550 N N . LYS A 1 202 ? -3.458 -7.827 17.217 1.00 90.62 202 LYS A N 1
ATOM 1551 C CA . LYS A 1 202 ? -2.423 -7.884 18.260 1.00 90.62 202 LYS A CA 1
ATOM 1552 C C . LYS A 1 202 ? -1.759 -9.276 18.340 1.00 90.62 202 LYS A C 1
ATOM 1554 O O . LYS A 1 202 ? -2.431 -10.258 18.011 1.00 90.62 202 LYS A O 1
ATOM 1559 N N . PRO A 1 203 ? -0.465 -9.353 18.721 1.00 82.06 203 PRO A N 1
ATOM 1560 C CA . PRO A 1 203 ? 0.244 -10.613 18.976 1.00 82.06 203 PRO A CA 1
ATOM 1561 C C . PRO A 1 203 ? -0.427 -11.494 20.036 1.00 82.06 203 PRO A C 1
ATOM 1563 O O . PRO A 1 203 ? -1.000 -10.931 20.998 1.00 82.06 203 PRO A O 1
#